Protein AF-A0A1E4FEA7-F1 (afdb_monomer_lite)

Structure (mmCIF, N/CA/C/O backbone):
data_AF-A0A1E4FEA7-F1
#
_entry.id   AF-A0A1E4FEA7-F1
#
loop_
_atom_site.group_PDB
_atom_site.id
_atom_site.type_symbol
_atom_site.label_atom_id
_atom_site.label_alt_id
_atom_site.label_comp_id
_atom_site.label_asym_id
_atom_site.label_entity_id
_atom_site.label_seq_id
_atom_site.pdbx_PDB_ins_code
_atom_site.Cartn_x
_atom_site.Cartn_y
_atom_site.Cartn_z
_atom_site.occupancy
_atom_site.B_iso_or_equiv
_atom_site.auth_seq_id
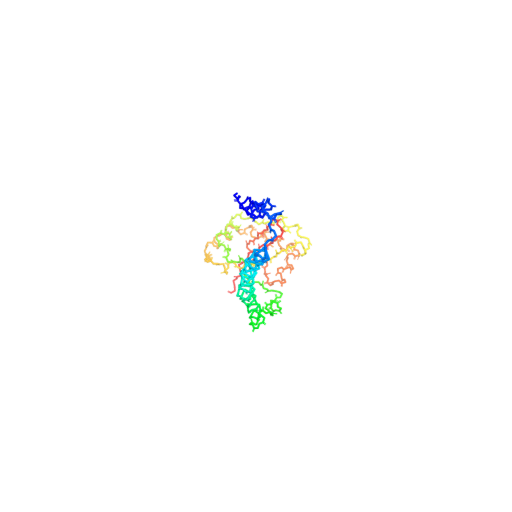_atom_site.auth_comp_id
_atom_site.auth_asym_id
_atom_site.auth_atom_id
_atom_site.pdbx_PDB_model_num
ATOM 1 N N . MET A 1 1 ? 15.840 8.350 -48.608 1.00 40.09 1 MET A N 1
ATOM 2 C CA . MET A 1 1 ? 15.877 7.395 -49.741 1.00 40.09 1 MET A CA 1
ATOM 3 C C . MET A 1 1 ? 14.542 7.536 -50.489 1.00 40.09 1 MET A C 1
ATOM 5 O O . MET A 1 1 ? 13.535 7.089 -49.981 1.00 40.09 1 MET A O 1
ATOM 9 N N . ASN A 1 2 ? 14.369 8.501 -51.400 1.00 48.22 2 ASN A N 1
ATOM 10 C CA . ASN A 1 2 ? 14.618 8.441 -52.855 1.00 48.22 2 ASN A CA 1
ATOM 11 C C . ASN A 1 2 ? 13.859 7.341 -53.646 1.00 48.22 2 ASN A C 1
ATOM 13 O O . ASN A 1 2 ? 14.475 6.613 -54.411 1.00 48.22 2 ASN A O 1
ATOM 17 N N . ILE A 1 3 ? 12.526 7.251 -53.514 1.00 45.66 3 ILE A N 1
ATOM 18 C CA . ILE A 1 3 ? 11.672 6.446 -54.428 1.00 45.66 3 ILE A CA 1
ATOM 19 C C . ILE A 1 3 ? 10.691 7.303 -55.255 1.00 45.66 3 ILE A C 1
ATOM 21 O O . ILE A 1 3 ? 10.374 6.956 -56.387 1.00 45.66 3 ILE A O 1
ATOM 25 N N . GLN A 1 4 ? 10.298 8.492 -54.788 1.00 47.69 4 GLN A N 1
ATOM 26 C CA . GLN A 1 4 ? 9.326 9.335 -55.511 1.00 47.69 4 GLN A CA 1
ATOM 27 C C . GLN A 1 4 ? 9.900 10.098 -56.722 1.00 47.69 4 GLN A C 1
ATOM 29 O O . GLN A 1 4 ? 9.144 10.651 -57.513 1.00 47.69 4 GLN A O 1
ATOM 34 N N . LYS A 1 5 ? 11.228 10.119 -56.909 1.00 45.81 5 LYS A N 1
ATOM 35 C CA . LYS A 1 5 ? 11.879 10.819 -58.035 1.00 45.81 5 LYS A CA 1
ATOM 36 C C . LYS A 1 5 ? 12.128 9.949 -59.274 1.00 45.81 5 LYS A C 1
ATOM 38 O O . LYS A 1 5 ? 12.549 10.492 -60.288 1.00 45.81 5 LYS A O 1
ATOM 43 N N . ILE A 1 6 ? 11.869 8.638 -59.215 1.00 49.25 6 ILE A N 1
ATOM 44 C CA . ILE A 1 6 ? 12.138 7.718 -60.338 1.00 49.25 6 ILE A CA 1
ATOM 45 C C . ILE A 1 6 ? 10.881 7.418 -61.171 1.00 49.25 6 ILE A C 1
ATOM 47 O O . ILE A 1 6 ? 11.009 7.185 -62.365 1.00 49.25 6 ILE A O 1
ATOM 51 N N . LEU A 1 7 ? 9.667 7.505 -60.614 1.00 44.16 7 LEU A N 1
ATOM 52 C CA . LEU A 1 7 ? 8.449 7.166 -61.372 1.00 44.16 7 LEU A CA 1
ATOM 53 C C . LEU A 1 7 ? 7.882 8.301 -62.242 1.00 44.16 7 LEU A C 1
ATOM 55 O O . LEU A 1 7 ? 7.111 8.029 -63.158 1.00 44.16 7 LEU A O 1
ATOM 59 N N . LEU A 1 8 ? 8.250 9.564 -62.000 1.00 44.28 8 LEU A N 1
ATOM 60 C CA . LEU A 1 8 ? 7.653 10.699 -62.720 1.00 44.28 8 LEU A CA 1
ATOM 61 C C . LEU A 1 8 ? 8.416 11.109 -63.995 1.00 44.28 8 LEU A C 1
ATOM 63 O O . LEU A 1 8 ? 7.906 11.903 -64.780 1.00 44.28 8 LEU A O 1
ATOM 67 N N . SER A 1 9 ? 9.617 10.573 -64.236 1.00 43.84 9 SER A N 1
ATOM 68 C CA . SER A 1 9 ? 10.416 10.895 -65.431 1.00 43.84 9 SER A CA 1
ATOM 69 C C . SER A 1 9 ? 10.186 9.944 -66.612 1.00 43.84 9 SER A C 1
ATOM 71 O O . SER A 1 9 ? 10.569 10.273 -67.733 1.00 43.84 9 SER A O 1
ATOM 73 N N . SER A 1 10 ? 9.538 8.794 -66.404 1.00 42.50 10 SER A N 1
ATOM 74 C CA . SER A 1 10 ? 9.396 7.758 -67.442 1.00 42.50 10 SER A CA 1
ATOM 75 C C . SER A 1 10 ? 8.131 7.889 -68.297 1.00 42.50 10 SER A C 1
ATOM 77 O O . SER A 1 10 ? 8.090 7.351 -69.399 1.00 42.50 10 SER A O 1
ATOM 79 N N . VAL A 1 11 ? 7.113 8.628 -67.842 1.00 48.44 11 VAL A N 1
ATOM 80 C CA . VAL A 1 11 ? 5.839 8.784 -68.579 1.00 48.44 11 VAL A CA 1
ATOM 81 C C . VAL A 1 11 ? 5.860 9.983 -69.543 1.00 48.44 11 VAL A C 1
ATOM 83 O O . VAL A 1 11 ? 5.051 10.061 -70.460 1.00 48.44 11 VAL A O 1
ATOM 86 N N . ALA A 1 12 ? 6.832 10.891 -69.424 1.00 45.94 12 ALA A N 1
ATOM 87 C CA . ALA A 1 12 ? 6.921 12.072 -70.288 1.00 45.94 12 ALA A CA 1
ATOM 88 C C . ALA A 1 12 ? 7.666 11.847 -71.625 1.00 45.94 12 ALA A C 1
ATOM 90 O O . ALA A 1 12 ? 7.716 12.760 -72.445 1.00 45.94 12 ALA A O 1
ATOM 91 N N . VAL A 1 13 ? 8.257 10.668 -71.874 1.00 47.81 13 VAL A N 1
ATOM 92 C CA . VAL A 1 13 ? 9.207 10.471 -72.999 1.00 47.81 13 VAL A CA 1
ATOM 93 C C . VAL A 1 13 ? 8.755 9.435 -74.041 1.00 47.81 13 VAL A C 1
ATOM 95 O O . VAL A 1 13 ? 9.434 9.240 -75.042 1.00 47.81 13 VAL A O 1
ATOM 98 N N . LEU A 1 14 ? 7.572 8.829 -73.906 1.00 45.62 14 LEU A N 1
ATOM 99 C CA . LEU A 1 14 ? 7.073 7.850 -74.892 1.00 45.62 14 LEU A CA 1
ATOM 100 C C . LEU A 1 14 ? 6.008 8.388 -75.867 1.00 45.62 14 LEU A C 1
ATOM 102 O O . LEU A 1 14 ? 5.504 7.629 -76.685 1.00 45.62 14 LEU A O 1
ATOM 106 N N . GLY A 1 15 ? 5.706 9.693 -75.843 1.00 49.56 15 GLY A N 1
ATOM 107 C CA . GLY A 1 15 ? 4.657 10.291 -76.687 1.00 49.56 15 GLY A CA 1
ATOM 108 C C . GLY A 1 15 ? 5.051 11.488 -77.560 1.00 49.56 15 GLY A C 1
ATOM 109 O O . GLY A 1 15 ? 4.181 12.025 -78.238 1.00 49.56 15 GLY A O 1
ATOM 110 N N . LEU A 1 16 ? 6.312 11.946 -77.561 1.00 44.53 16 LEU A N 1
ATOM 111 C CA . LEU A 1 16 ? 6.693 13.198 -78.251 1.00 44.53 16 LEU A CA 1
ATOM 112 C C . LEU A 1 16 ? 7.788 13.088 -79.324 1.00 44.53 16 LEU A C 1
ATOM 114 O O . LEU A 1 16 ? 8.194 14.115 -79.861 1.00 44.53 16 LEU A O 1
ATOM 118 N N . SER A 1 17 ? 8.257 11.893 -79.687 1.00 46.28 17 SER A N 1
ATOM 119 C CA . SER A 1 17 ? 9.256 11.741 -80.764 1.00 46.28 17 SER A CA 1
ATOM 120 C C . SER A 1 17 ? 8.680 11.304 -82.116 1.00 46.28 17 SER A C 1
ATOM 122 O O . SER A 1 17 ? 9.383 11.388 -83.118 1.00 46.28 17 SER A O 1
ATOM 124 N N . SER A 1 18 ? 7.403 10.923 -82.195 1.00 47.97 18 SER A N 1
ATOM 125 C CA . SER A 1 18 ? 6.751 10.521 -83.457 1.00 47.97 18 SER A CA 1
ATOM 126 C C . SER A 1 18 ? 5.828 11.592 -84.061 1.00 47.97 18 SER A C 1
ATOM 128 O O . SER A 1 18 ? 5.406 11.457 -85.206 1.00 47.97 18 SER A O 1
ATOM 130 N N . GLY A 1 19 ? 5.564 12.701 -83.360 1.00 43.75 19 GLY A N 1
ATOM 131 C CA . GLY A 1 19 ? 4.688 13.780 -83.846 1.00 43.75 19 GLY A CA 1
ATOM 132 C C . GLY A 1 19 ? 5.240 14.609 -85.017 1.00 43.75 19 GLY A C 1
ATOM 133 O O . GLY A 1 19 ? 4.490 15.357 -85.634 1.00 43.75 19 GLY A O 1
ATOM 134 N N . ALA A 1 20 ? 6.526 14.477 -85.359 1.00 43.28 20 ALA A N 1
ATOM 135 C CA . ALA A 1 20 ? 7.142 15.242 -86.447 1.00 43.28 20 ALA A CA 1
ATOM 136 C C . ALA A 1 20 ? 7.143 14.527 -87.816 1.00 43.28 20 ALA A C 1
ATOM 138 O O . ALA A 1 20 ? 7.613 15.115 -88.786 1.00 43.28 20 ALA A O 1
ATOM 139 N N . ALA A 1 21 ? 6.631 13.292 -87.929 1.00 47.53 21 ALA A N 1
ATOM 140 C CA . ALA A 1 21 ? 6.799 12.488 -89.150 1.00 47.53 21 ALA A CA 1
ATOM 141 C C . ALA A 1 21 ? 5.513 12.095 -89.908 1.00 47.53 21 ALA A C 1
ATOM 143 O O . ALA A 1 21 ? 5.623 11.452 -90.947 1.00 47.53 21 ALA A O 1
ATOM 144 N N . PHE A 1 22 ? 4.304 12.474 -89.469 1.00 49.66 22 PHE A N 1
ATOM 145 C CA . PHE A 1 22 ? 3.062 11.937 -90.072 1.00 49.66 22 PHE A CA 1
ATOM 146 C C . PHE A 1 22 ? 2.101 12.967 -90.666 1.00 49.66 22 PHE A C 1
ATOM 148 O O . PHE A 1 22 ? 0.964 12.640 -90.996 1.00 49.66 22 PHE A O 1
ATOM 155 N N . ALA A 1 23 ? 2.567 14.193 -90.890 1.00 48.03 23 ALA A N 1
ATOM 156 C CA . ALA A 1 23 ? 1.816 15.182 -91.657 1.00 48.03 23 ALA A CA 1
ATOM 157 C C . ALA A 1 23 ? 2.193 15.194 -93.150 1.00 48.03 23 ALA A C 1
ATOM 159 O O . ALA A 1 23 ? 2.062 16.235 -93.780 1.00 48.03 23 ALA A O 1
ATOM 160 N N . GLN A 1 24 ? 2.682 14.096 -93.747 1.00 45.03 24 GLN A N 1
ATOM 161 C CA . GLN A 1 24 ? 2.791 14.040 -95.211 1.00 45.03 24 GLN A CA 1
ATOM 162 C C . GLN A 1 24 ? 2.984 12.630 -95.777 1.00 45.03 24 GLN A C 1
ATOM 164 O O . GLN A 1 24 ? 4.092 12.201 -96.064 1.00 45.03 24 GLN A O 1
ATOM 169 N N . SER A 1 25 ? 1.879 11.921 -95.990 1.00 42.88 25 SER A N 1
ATOM 170 C CA . SER A 1 25 ? 1.730 10.967 -97.095 1.00 42.88 25 SER A CA 1
ATOM 171 C C . SER A 1 25 ? 0.283 10.488 -97.090 1.00 42.88 25 SER A C 1
ATOM 173 O O . SER A 1 25 ? -0.145 9.807 -96.160 1.00 42.88 25 SER A O 1
ATOM 175 N N . GLY A 1 26 ? -0.496 10.907 -98.089 1.00 52.00 26 GLY A N 1
ATOM 176 C CA . GLY A 1 26 ? -1.883 10.493 -98.297 1.00 52.00 26 GLY A CA 1
ATOM 177 C C . GLY A 1 26 ? -1.988 9.049 -98.783 1.00 52.00 26 GLY A C 1
ATOM 178 O O . GLY A 1 26 ? -2.479 8.808 -99.880 1.00 52.00 26 GLY A O 1
ATOM 179 N N . ASP A 1 27 ? -1.517 8.107 -97.971 1.00 50.69 27 ASP A N 1
ATOM 180 C CA . ASP A 1 27 ? -1.662 6.676 -98.198 1.00 50.69 27 ASP A CA 1
ATOM 181 C C . ASP A 1 27 ? -2.724 6.112 -97.244 1.00 50.69 27 ASP A C 1
ATOM 183 O O . ASP A 1 27 ? -2.731 6.391 -96.043 1.00 50.69 27 ASP A O 1
ATOM 187 N N . SER A 1 28 ? -3.640 5.307 -97.779 1.00 53.00 28 SER A N 1
ATOM 188 C CA . SER A 1 28 ? -4.752 4.683 -97.039 1.00 53.00 28 SER A CA 1
ATOM 189 C C . SER A 1 28 ? -4.284 3.623 -96.024 1.00 53.00 28 SER A C 1
ATOM 191 O O . SER A 1 28 ? -5.097 2.965 -95.380 1.00 53.00 28 SER A O 1
ATOM 193 N N . THR A 1 29 ? -2.970 3.477 -95.853 1.00 53.97 29 THR A N 1
ATOM 194 C CA . THR A 1 29 ? -2.292 2.702 -94.807 1.00 53.97 29 THR A CA 1
ATOM 195 C C . THR A 1 29 ? -2.150 3.474 -93.486 1.00 53.97 29 THR A C 1
ATOM 197 O O . THR A 1 29 ? -1.919 2.867 -92.442 1.00 53.97 29 THR A O 1
ATOM 200 N N . ASN A 1 30 ? -2.347 4.800 -93.479 1.00 51.50 30 ASN A N 1
ATOM 201 C CA . ASN A 1 30 ? -2.131 5.652 -92.299 1.00 51.50 30 ASN A CA 1
ATOM 202 C C . ASN A 1 30 ? -3.247 5.533 -91.234 1.00 51.50 30 ASN A C 1
ATOM 204 O O . ASN A 1 30 ? -3.023 5.762 -90.047 1.00 51.50 30 ASN A O 1
ATOM 208 N N . THR A 1 31 ? -4.445 5.090 -91.630 1.00 53.03 31 THR A N 1
ATOM 209 C CA . THR A 1 31 ? -5.510 4.663 -90.701 1.00 53.03 31 THR A CA 1
ATOM 210 C C . THR A 1 31 ? -5.133 3.410 -89.913 1.00 53.03 31 THR A C 1
ATOM 212 O O . THR A 1 31 ? -5.655 3.210 -88.820 1.00 53.03 31 THR A O 1
ATOM 215 N N . ASN A 1 32 ? -4.203 2.598 -90.429 1.00 59.34 32 ASN A N 1
ATOM 216 C CA . ASN A 1 32 ? -3.733 1.402 -89.742 1.00 59.34 32 ASN A CA 1
ATOM 217 C C . ASN A 1 32 ? -2.745 1.751 -88.626 1.00 59.34 32 ASN A C 1
ATOM 219 O O . ASN A 1 32 ? -2.840 1.192 -87.552 1.00 59.34 32 ASN A O 1
ATOM 223 N N . VAL A 1 33 ? -1.867 2.743 -88.810 1.00 63.81 33 VAL A N 1
ATOM 224 C CA . VAL A 1 33 ? -0.861 3.102 -87.791 1.00 63.81 33 VAL A CA 1
ATOM 225 C C . VAL A 1 33 ? -1.494 3.739 -86.553 1.00 63.81 33 VAL A C 1
ATOM 227 O O . VAL A 1 33 ? -1.126 3.398 -85.429 1.00 63.81 33 VAL A O 1
ATOM 230 N N . LEU A 1 34 ? -2.463 4.646 -86.732 1.00 70.38 34 LEU A N 1
ATOM 231 C CA . LEU A 1 34 ? -3.216 5.198 -85.600 1.00 70.38 34 LEU A CA 1
ATOM 232 C C . LEU A 1 34 ? -4.091 4.124 -84.944 1.00 70.38 34 LEU A C 1
ATOM 234 O O . LEU A 1 34 ? -4.190 4.113 -83.721 1.00 70.38 34 LEU A O 1
ATOM 238 N N . GLY A 1 35 ? -4.679 3.216 -85.732 1.00 73.44 35 GLY A N 1
ATOM 239 C CA . GLY A 1 35 ? -5.425 2.063 -85.224 1.00 73.44 35 GLY A CA 1
ATOM 240 C C . GLY A 1 35 ? -4.549 1.113 -84.406 1.00 73.44 35 GLY A C 1
ATOM 241 O O . GLY A 1 35 ? -4.919 0.759 -83.294 1.00 73.44 35 GLY A O 1
ATOM 242 N N . ASP A 1 36 ? -3.359 0.785 -84.901 1.00 73.75 36 ASP A N 1
ATOM 243 C CA . ASP A 1 36 ? -2.372 -0.085 -84.258 1.00 73.75 36 ASP A CA 1
ATOM 244 C C . ASP A 1 36 ? -1.809 0.561 -82.987 1.00 73.75 36 ASP A C 1
ATOM 246 O O . ASP A 1 36 ? -1.687 -0.091 -81.950 1.00 73.75 36 ASP A O 1
ATOM 250 N N . THR A 1 37 ? -1.522 1.867 -83.034 1.00 75.75 37 THR A N 1
ATOM 251 C CA . THR A 1 37 ? -1.076 2.636 -81.862 1.00 75.75 37 THR A CA 1
ATOM 252 C C . THR A 1 37 ? -2.177 2.695 -80.809 1.00 75.75 37 THR A C 1
ATOM 254 O O . THR A 1 37 ? -1.915 2.436 -79.637 1.00 75.75 37 THR A O 1
ATOM 257 N N . LEU A 1 38 ? -3.415 2.992 -81.215 1.00 78.12 38 LEU A N 1
ATOM 258 C CA . LEU A 1 38 ? -4.562 3.017 -80.314 1.00 78.12 38 LEU A CA 1
ATOM 259 C C . LEU A 1 38 ? -4.807 1.632 -79.710 1.00 78.12 38 LEU A C 1
ATOM 261 O O . LEU A 1 38 ? -4.978 1.535 -78.506 1.00 78.12 38 LEU A O 1
ATOM 265 N N . ASN A 1 39 ? -4.737 0.565 -80.506 1.00 77.25 39 ASN A N 1
ATOM 266 C CA . ASN A 1 39 ? -4.896 -0.810 -80.038 1.00 77.25 39 ASN A CA 1
ATOM 267 C C . ASN A 1 39 ? -3.792 -1.212 -79.045 1.00 77.25 39 ASN A C 1
ATOM 269 O O . ASN A 1 39 ? -4.071 -1.823 -78.017 1.00 77.25 39 ASN A O 1
ATOM 273 N N . SER A 1 40 ? -2.543 -0.811 -79.301 1.00 80.50 40 SER A N 1
ATOM 274 C CA . SER A 1 40 ? -1.424 -1.046 -78.382 1.00 80.50 40 SER A CA 1
ATOM 275 C C . SER A 1 40 ? -1.584 -0.282 -77.065 1.00 80.50 40 SER A C 1
ATOM 277 O O . SER A 1 40 ? -1.280 -0.822 -75.999 1.00 80.50 40 SER A O 1
ATOM 279 N N . VAL A 1 41 ? -2.042 0.972 -77.124 1.00 81.44 41 VAL A N 1
ATOM 280 C CA . VAL A 1 41 ? -2.324 1.780 -75.929 1.00 81.44 41 VAL A CA 1
ATOM 281 C C . VAL A 1 41 ? -3.478 1.164 -75.147 1.00 81.44 41 VAL A C 1
ATOM 283 O O . VAL A 1 41 ? -3.333 0.957 -73.945 1.00 81.44 41 VAL A O 1
ATOM 286 N N . THR A 1 42 ? -4.573 0.802 -75.818 1.00 81.12 42 THR A N 1
ATOM 287 C CA . THR A 1 42 ? -5.731 0.138 -75.209 1.00 81.12 42 THR A CA 1
ATOM 288 C C . THR A 1 42 ? -5.314 -1.145 -74.500 1.00 81.12 42 THR A C 1
ATOM 290 O O . THR A 1 42 ? -5.569 -1.263 -73.309 1.00 81.12 42 THR A O 1
ATOM 293 N N . GLY A 1 43 ? -4.564 -2.037 -75.155 1.00 83.62 43 GLY A N 1
ATOM 294 C CA . GLY A 1 43 ? -4.110 -3.282 -74.526 1.00 83.62 43 GLY A CA 1
ATOM 295 C C . GLY A 1 43 ? -3.175 -3.066 -73.327 1.00 83.62 43 GLY A C 1
ATOM 296 O O . GLY A 1 43 ? -3.236 -3.801 -72.343 1.00 83.62 43 GLY A O 1
ATOM 297 N N . THR A 1 44 ? -2.335 -2.026 -73.359 1.00 86.06 44 THR A N 1
ATOM 298 C CA . THR A 1 44 ? -1.466 -1.677 -72.218 1.00 86.06 44 THR A CA 1
ATOM 299 C C . THR A 1 44 ? -2.280 -1.137 -71.042 1.00 86.06 44 THR A C 1
ATOM 301 O O . THR A 1 44 ? -2.012 -1.481 -69.888 1.00 86.06 44 THR A O 1
ATOM 304 N N . VAL A 1 45 ? -3.278 -0.294 -71.322 1.00 86.69 45 VAL A N 1
ATOM 305 C CA . VAL A 1 45 ? -4.182 0.258 -70.307 1.00 86.69 45 VAL A CA 1
ATOM 306 C C . VAL A 1 45 ? -5.038 -0.849 -69.701 1.00 86.69 45 VAL A C 1
ATOM 308 O O . VAL A 1 45 ? -5.082 -0.940 -68.481 1.00 86.69 45 VAL A O 1
ATOM 311 N N . GLU A 1 46 ? -5.637 -1.718 -70.517 1.00 86.44 46 GLU A N 1
ATOM 312 C CA . GLU A 1 46 ? -6.407 -2.883 -70.061 1.00 86.44 46 GLU A CA 1
ATOM 313 C C . GLU A 1 46 ? -5.563 -3.768 -69.143 1.00 86.44 46 GLU A C 1
ATOM 315 O O . GLU A 1 46 ? -5.936 -3.988 -67.996 1.00 86.44 46 GLU A O 1
ATOM 320 N N . SER A 1 47 ? -4.355 -4.153 -69.569 1.00 85.19 47 SER A N 1
ATOM 321 C CA . SER A 1 47 ? -3.462 -4.968 -68.737 1.00 85.19 47 SER A CA 1
ATOM 322 C C . SER A 1 47 ? -3.065 -4.281 -67.425 1.00 85.19 47 SER A C 1
ATOM 324 O O . SER A 1 47 ? -2.884 -4.955 -66.410 1.00 85.19 47 SER A O 1
ATOM 326 N N . THR A 1 48 ? -2.908 -2.954 -67.428 1.00 87.75 48 THR A N 1
ATOM 327 C CA . THR A 1 48 ? -2.588 -2.191 -66.213 1.00 87.75 48 THR A CA 1
ATOM 328 C C . THR A 1 48 ? -3.787 -2.143 -65.268 1.00 87.75 48 THR A C 1
ATOM 330 O O . THR A 1 48 ? -3.630 -2.353 -64.067 1.00 87.75 48 THR A O 1
ATOM 333 N N . VAL A 1 49 ? -4.981 -1.880 -65.802 1.00 89.19 49 VAL A N 1
ATOM 334 C CA . VAL A 1 49 ? -6.231 -1.826 -65.035 1.00 89.19 49 VAL A CA 1
ATOM 335 C C . VAL A 1 49 ? -6.561 -3.194 -64.446 1.00 89.19 49 VAL A C 1
ATOM 337 O O . VAL A 1 49 ? -6.896 -3.263 -63.266 1.00 89.19 49 VAL A O 1
ATOM 340 N N . ASP A 1 50 ? -6.382 -4.274 -65.203 1.00 86.38 50 ASP A N 1
ATOM 341 C CA . ASP A 1 50 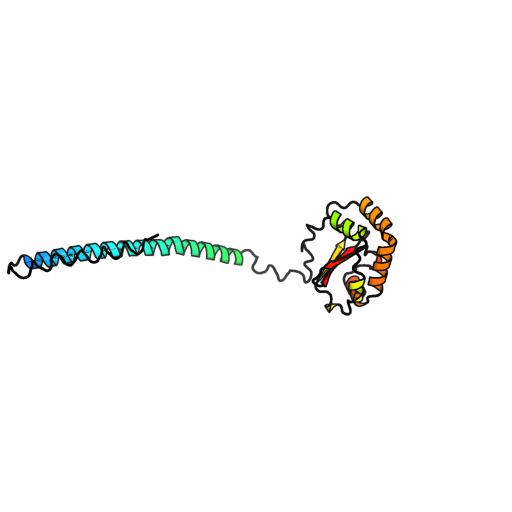? -6.572 -5.644 -64.719 1.00 86.38 50 ASP A CA 1
ATOM 342 C C . ASP A 1 50 ? -5.604 -5.975 -63.575 1.00 86.38 50 ASP A C 1
ATOM 344 O O . ASP A 1 50 ? -6.014 -6.508 -62.544 1.00 86.38 50 ASP A O 1
ATOM 348 N N . GLY A 1 51 ? -4.326 -5.596 -63.702 1.00 87.25 51 GLY A N 1
ATOM 349 C CA . GLY A 1 51 ? -3.329 -5.796 -62.645 1.00 87.25 51 GLY A CA 1
ATOM 350 C C . GLY A 1 51 ? -3.636 -5.012 -61.362 1.00 87.25 51 GLY A C 1
ATOM 351 O O . GLY A 1 51 ? -3.490 -5.540 -60.255 1.00 87.25 51 GLY A O 1
ATOM 352 N N . VAL A 1 52 ? -4.098 -3.764 -61.496 1.00 88.88 52 VAL A N 1
ATOM 353 C CA . VAL A 1 52 ? -4.548 -2.950 -60.355 1.00 88.88 52 VAL A CA 1
ATOM 354 C C . VAL A 1 52 ? -5.787 -3.565 -59.714 1.00 88.88 52 VAL A C 1
ATOM 356 O O . VAL A 1 52 ? -5.824 -3.699 -58.493 1.00 88.88 52 VAL A O 1
ATOM 359 N N . THR A 1 53 ? -6.763 -3.983 -60.521 1.00 86.25 53 THR A N 1
ATOM 360 C CA . THR A 1 53 ? -8.013 -4.590 -60.045 1.00 86.25 53 THR A CA 1
ATOM 361 C C . THR A 1 53 ? -7.716 -5.871 -59.272 1.00 86.25 53 THR A C 1
ATOM 363 O O . THR A 1 53 ? -8.141 -5.990 -58.131 1.00 86.25 53 THR A O 1
ATOM 366 N N . GLY A 1 54 ? -6.862 -6.754 -59.800 1.00 86.12 54 GLY A N 1
ATOM 367 C CA . GLY A 1 54 ? -6.436 -7.961 -59.087 1.00 86.12 54 GLY A CA 1
ATOM 368 C C . GLY A 1 54 ? -5.694 -7.676 -57.775 1.00 86.12 54 GLY A C 1
ATOM 369 O O . GLY A 1 54 ? -5.894 -8.379 -56.790 1.00 86.12 54 GLY A O 1
ATOM 370 N N . THR A 1 55 ? -4.868 -6.624 -57.718 1.00 88.88 55 THR A N 1
ATOM 371 C CA . THR A 1 55 ? -4.169 -6.231 -56.477 1.00 88.88 55 THR A CA 1
ATOM 372 C C . THR A 1 55 ? -5.146 -5.714 -55.419 1.00 88.88 55 THR A C 1
ATOM 374 O O . THR A 1 55 ? -5.030 -6.051 -54.239 1.00 88.88 55 THR A O 1
ATOM 377 N N . VAL A 1 56 ? -6.112 -4.896 -55.842 1.00 86.12 56 VAL A N 1
ATOM 378 C CA . VAL A 1 56 ? -7.166 -4.342 -54.987 1.00 86.12 56 VAL A CA 1
ATOM 379 C C . VAL A 1 56 ? -8.077 -5.460 -54.479 1.00 86.12 56 VAL A C 1
ATOM 381 O O . VAL A 1 56 ? -8.293 -5.541 -53.272 1.00 86.12 56 VAL A O 1
ATOM 384 N N . ASP A 1 57 ? -8.520 -6.359 -55.360 1.00 83.75 57 ASP A N 1
ATOM 385 C CA . ASP A 1 57 ? -9.347 -7.519 -55.013 1.00 83.75 57 ASP A CA 1
ATOM 386 C C . ASP A 1 57 ? -8.638 -8.437 -54.016 1.00 83.75 57 ASP A C 1
ATOM 388 O O . ASP A 1 57 ? -9.247 -8.860 -53.037 1.00 83.75 57 ASP A O 1
ATOM 392 N N . ASN A 1 58 ? -7.342 -8.699 -54.207 1.00 84.44 58 ASN A N 1
ATOM 393 C CA . ASN A 1 58 ? -6.576 -9.512 -53.267 1.00 84.44 58 ASN A CA 1
ATOM 394 C C . ASN A 1 58 ? -6.439 -8.809 -51.905 1.00 84.44 58 ASN A C 1
ATOM 396 O O . ASN A 1 58 ? -6.717 -9.403 -50.872 1.00 84.44 58 ASN A O 1
ATOM 400 N N . THR A 1 59 ? -6.110 -7.514 -51.887 1.00 83.75 59 THR A N 1
ATOM 401 C CA . THR A 1 59 ? -5.959 -6.752 -50.631 1.00 83.75 59 THR A CA 1
ATOM 402 C C . THR A 1 59 ? -7.274 -6.669 -49.845 1.00 83.75 59 THR A C 1
ATOM 404 O O . THR A 1 59 ? -7.287 -6.838 -48.628 1.00 83.75 59 THR A O 1
ATOM 407 N N . LEU A 1 60 ? -8.394 -6.393 -50.521 1.00 81.31 60 LEU A N 1
ATOM 408 C CA . LEU A 1 60 ? -9.709 -6.281 -49.882 1.00 81.31 60 LEU A CA 1
ATOM 409 C C . LEU A 1 60 ? -10.287 -7.647 -49.506 1.00 81.31 60 LEU A C 1
ATOM 411 O O . LEU A 1 60 ? -10.897 -7.772 -48.447 1.00 81.31 60 LEU A O 1
ATOM 415 N N . GLY A 1 61 ? -10.111 -8.646 -50.371 1.00 76.69 61 GLY A N 1
ATOM 416 C CA . GLY A 1 61 ? -10.685 -9.976 -50.217 1.00 76.69 61 GLY A CA 1
ATOM 417 C C . GLY A 1 61 ? -9.961 -10.832 -49.185 1.00 76.69 61 GLY A C 1
ATOM 418 O O . GLY A 1 61 ? -10.629 -11.426 -48.344 1.00 76.69 61 GLY A O 1
ATOM 419 N N . THR A 1 62 ? -8.626 -10.884 -49.228 1.00 76.31 62 THR A N 1
ATOM 420 C CA . THR A 1 62 ? -7.835 -11.716 -48.308 1.00 76.31 62 THR A CA 1
ATOM 421 C C . THR A 1 62 ? -7.345 -10.899 -47.128 1.00 76.31 62 THR A C 1
ATOM 423 O O . THR A 1 62 ? -7.742 -11.152 -46.003 1.00 76.31 62 THR A O 1
ATOM 426 N N . ASP A 1 63 ? -6.555 -9.852 -47.348 1.00 75.44 63 ASP A N 1
ATOM 427 C CA . ASP A 1 63 ? -5.798 -9.261 -46.237 1.00 75.44 63 ASP A CA 1
ATOM 428 C C . ASP A 1 63 ? -6.703 -8.484 -45.272 1.00 75.44 63 ASP A C 1
ATOM 430 O O . ASP A 1 63 ? -6.665 -8.688 -44.055 1.00 75.44 63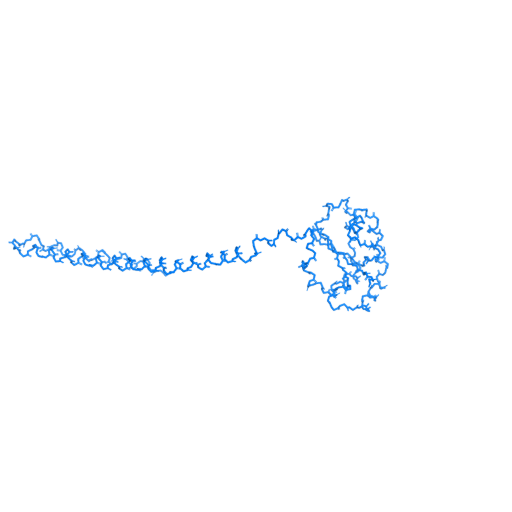 ASP A O 1
ATOM 434 N N . VAL A 1 64 ? -7.552 -7.603 -45.808 1.00 79.31 64 VAL A N 1
ATOM 435 C CA . VAL A 1 64 ? -8.513 -6.834 -45.004 1.00 79.31 64 VAL A CA 1
ATOM 436 C C . VAL A 1 64 ? -9.678 -7.714 -44.560 1.00 79.31 64 VAL A C 1
ATOM 438 O O . VAL A 1 64 ? -10.086 -7.619 -43.402 1.00 79.31 64 VAL A O 1
ATOM 441 N N . GLY A 1 65 ? -10.188 -8.575 -45.446 1.00 77.19 65 GLY A N 1
ATOM 442 C CA . GLY A 1 65 ? -11.256 -9.529 -45.144 1.00 77.19 65 GLY A CA 1
ATOM 443 C C . GLY A 1 65 ? -10.899 -10.454 -43.981 1.00 77.19 65 GLY A C 1
ATOM 444 O O . GLY A 1 65 ? -11.638 -10.504 -43.000 1.00 77.19 65 GLY A O 1
ATOM 445 N N . ASP A 1 66 ? -9.731 -11.095 -44.033 1.00 76.88 66 ASP A N 1
ATOM 446 C CA . ASP A 1 66 ? -9.249 -12.004 -42.990 1.00 76.88 66 ASP A CA 1
ATOM 447 C C . ASP A 1 66 ? -8.911 -11.248 -41.700 1.00 76.88 66 ASP A C 1
ATOM 449 O O . ASP A 1 66 ? -9.238 -11.709 -40.607 1.00 76.88 66 ASP A O 1
ATOM 453 N N . THR A 1 67 ? -8.307 -10.056 -41.793 1.00 77.06 67 THR A N 1
ATOM 454 C CA . THR A 1 67 ? -8.022 -9.227 -40.607 1.00 77.06 67 THR A CA 1
ATOM 455 C C . THR A 1 67 ? -9.309 -8.813 -39.894 1.00 77.06 67 THR A C 1
ATOM 457 O O . THR A 1 67 ? -9.392 -8.891 -38.665 1.00 77.06 67 THR A O 1
ATOM 460 N N . LEU A 1 68 ? -10.327 -8.387 -40.647 1.00 75.81 68 LEU A N 1
ATOM 461 C CA . LEU A 1 68 ? -11.622 -8.010 -40.091 1.00 75.81 68 LEU A CA 1
ATOM 462 C C . LEU A 1 68 ? -12.359 -9.232 -39.543 1.00 75.81 68 LEU A C 1
ATOM 464 O O . LEU A 1 68 ? -12.898 -9.143 -38.444 1.00 75.81 68 LEU A O 1
ATOM 468 N N . ASN A 1 69 ? -12.335 -10.368 -40.247 1.00 73.62 69 ASN A N 1
ATOM 469 C CA . ASN A 1 69 ? -12.931 -11.612 -39.766 1.00 73.62 69 ASN A CA 1
ATOM 470 C C . ASN A 1 69 ? -12.295 -12.051 -38.441 1.00 73.62 69 ASN A C 1
ATOM 472 O O . ASN A 1 69 ? -13.011 -12.263 -37.472 1.00 73.62 69 ASN A O 1
ATOM 476 N N . ASN A 1 70 ? -10.963 -12.064 -38.346 1.00 70.19 70 ASN A N 1
ATOM 477 C CA . ASN A 1 70 ? -10.247 -12.408 -37.113 1.00 70.19 70 ASN A CA 1
ATOM 478 C C . ASN A 1 70 ? -10.524 -11.419 -35.970 1.00 70.19 70 ASN A C 1
ATOM 480 O O . ASN A 1 70 ? -10.685 -11.821 -34.819 1.00 70.19 70 ASN A O 1
ATOM 484 N N . THR A 1 71 ? -10.605 -10.119 -36.271 1.00 71.44 71 THR A N 1
ATOM 485 C CA . THR A 1 71 ? -10.928 -9.095 -35.265 1.00 71.44 71 THR A CA 1
ATOM 486 C C . THR A 1 71 ? -12.360 -9.265 -34.758 1.00 71.44 71 THR A C 1
ATOM 488 O O . THR A 1 71 ? -12.601 -9.231 -33.555 1.00 71.44 71 THR A O 1
ATOM 491 N N . VAL A 1 72 ? -13.320 -9.476 -35.660 1.00 68.88 72 VAL A N 1
ATOM 492 C CA . VAL A 1 72 ? -14.733 -9.649 -35.312 1.00 68.88 72 VAL A CA 1
ATOM 493 C C . VAL A 1 72 ? -14.974 -10.987 -34.621 1.00 68.88 72 VAL A C 1
ATOM 495 O O . VAL A 1 72 ? -15.730 -11.014 -33.661 1.00 68.88 72 VAL A O 1
ATOM 498 N N . GLU A 1 73 ? -14.329 -12.082 -35.019 1.00 64.25 73 GLU A N 1
ATOM 499 C CA . GLU A 1 73 ? -14.390 -13.363 -34.299 1.00 64.25 73 GLU A CA 1
ATOM 500 C C . GLU A 1 73 ? -13.761 -13.259 -32.905 1.00 64.25 73 GLU A C 1
ATOM 502 O O . GLU A 1 73 ? -14.326 -13.773 -31.943 1.00 64.25 73 GLU A O 1
ATOM 507 N N . GLY A 1 74 ? -12.659 -12.518 -32.754 1.00 58.31 74 GLY A N 1
ATOM 508 C CA . GLY A 1 74 ? -12.085 -12.211 -31.442 1.00 58.31 74 GLY A CA 1
ATOM 509 C C . GLY A 1 74 ? -13.038 -11.403 -30.552 1.00 58.31 74 GLY A C 1
ATOM 510 O O . GLY A 1 74 ? -13.219 -11.725 -29.381 1.00 58.31 74 GLY A O 1
ATOM 511 N N . VAL A 1 75 ? -13.709 -10.392 -31.110 1.00 60.06 75 VAL A N 1
ATOM 512 C CA . VAL A 1 75 ? -14.669 -9.544 -30.379 1.00 60.06 75 VAL A CA 1
ATOM 513 C C . VAL A 1 75 ? -15.983 -10.278 -30.090 1.00 60.06 75 VAL A C 1
ATOM 515 O O . VAL A 1 75 ? -16.512 -10.197 -28.986 1.00 60.06 75 VAL A O 1
ATOM 518 N N . THR A 1 76 ? -16.521 -11.029 -31.048 1.00 57.75 76 THR A N 1
ATOM 519 C CA . THR A 1 76 ? -17.765 -11.795 -30.866 1.00 57.75 76 THR A CA 1
ATOM 520 C C . THR A 1 76 ? -17.546 -13.012 -29.966 1.00 57.75 76 THR A C 1
ATOM 522 O O . THR A 1 76 ? -18.406 -13.321 -29.142 1.00 57.75 76 THR A O 1
ATOM 525 N N . GLY A 1 77 ? -16.366 -13.635 -30.032 1.00 52.31 77 GLY A N 1
ATOM 526 C CA . GLY A 1 77 ? -15.897 -14.639 -29.080 1.00 52.31 77 GLY A CA 1
ATOM 527 C C . GLY A 1 77 ? -15.758 -14.082 -27.663 1.00 52.31 77 GLY A C 1
ATOM 528 O O . GLY A 1 77 ? -16.216 -14.726 -26.721 1.00 52.31 77 GLY A O 1
ATOM 529 N N . ALA A 1 78 ? -15.250 -12.854 -27.511 1.00 52.84 78 ALA A N 1
ATOM 530 C CA . ALA A 1 78 ? -15.251 -12.147 -26.228 1.00 52.84 78 ALA A CA 1
ATOM 531 C C . ALA A 1 78 ? -16.679 -11.871 -25.717 1.00 52.84 78 ALA A C 1
ATOM 533 O O . ALA A 1 78 ? -16.944 -12.017 -24.528 1.00 52.84 78 ALA A O 1
ATOM 534 N N . THR A 1 79 ? -17.641 -11.573 -26.601 1.00 52.59 79 THR A N 1
ATOM 535 C CA . THR A 1 79 ? -19.046 -11.354 -26.194 1.00 52.59 79 THR A CA 1
ATOM 536 C C . THR A 1 79 ? -19.843 -12.620 -25.883 1.00 52.59 79 THR A C 1
ATOM 538 O O . THR A 1 79 ? -20.846 -12.536 -25.178 1.00 52.59 79 THR A O 1
ATOM 541 N N . ASN A 1 80 ? -19.416 -13.790 -26.373 1.00 54.03 80 ASN A N 1
ATOM 542 C CA . ASN A 1 80 ? -20.149 -15.050 -26.204 1.00 54.03 80 ASN A CA 1
ATOM 543 C C . ASN A 1 80 ? -19.463 -16.047 -25.252 1.00 54.03 80 ASN A C 1
ATOM 545 O O . ASN A 1 80 ? -20.030 -17.095 -24.947 1.00 54.03 80 ASN A O 1
ATOM 549 N N . SER A 1 81 ? -18.274 -15.713 -24.746 1.00 50.66 81 SER A N 1
ATOM 550 C CA . SER A 1 81 ? -17.612 -16.402 -23.638 1.00 50.66 81 SER A CA 1
ATOM 551 C C . SER A 1 81 ? -17.693 -15.554 -22.373 1.00 50.66 81 SER A C 1
ATOM 553 O O . SER A 1 81 ? -16.672 -15.095 -21.891 1.00 50.66 81 SER A O 1
ATOM 555 N N . GLY A 1 82 ? -18.902 -15.330 -21.848 1.00 50.62 82 GLY A N 1
ATOM 556 C CA . GLY A 1 82 ? -19.143 -14.988 -20.434 1.00 50.62 82 GLY A CA 1
ATOM 557 C C . GLY A 1 82 ? -18.489 -13.732 -19.839 1.00 50.62 82 GLY A C 1
ATOM 558 O O . GLY A 1 82 ? -18.777 -13.432 -18.688 1.00 50.62 82 GLY A O 1
ATOM 559 N N . ASP A 1 83 ? -17.681 -12.983 -20.585 1.00 55.88 83 ASP A N 1
ATOM 560 C CA . ASP A 1 83 ? -16.778 -11.964 -20.037 1.00 55.88 83 ASP A CA 1
ATOM 561 C C . ASP A 1 83 ? -17.111 -10.553 -20.540 1.00 55.88 83 ASP A C 1
ATOM 563 O O . ASP A 1 83 ? -16.275 -9.665 -20.653 1.00 55.88 83 ASP A O 1
ATOM 567 N N . VAL A 1 84 ? -18.394 -10.334 -20.841 1.00 56.16 84 VAL A N 1
ATOM 568 C CA . VAL A 1 84 ? -18.993 -8.988 -20.966 1.00 56.16 84 VAL A CA 1
ATOM 569 C C . VAL A 1 84 ? -19.932 -8.719 -19.781 1.00 56.16 84 VAL A C 1
ATOM 571 O O . VAL A 1 84 ? -20.823 -7.878 -19.828 1.00 56.16 84 VAL A O 1
ATOM 574 N N . GLY A 1 85 ? -19.727 -9.458 -18.690 1.00 52.91 85 GLY A N 1
ATOM 575 C CA . GLY A 1 85 ? -20.466 -9.346 -17.432 1.00 52.91 85 GLY A CA 1
ATOM 576 C C . GLY A 1 85 ? -19.595 -9.612 -16.205 1.00 52.91 85 GLY A C 1
ATOM 577 O O . GLY A 1 85 ? -20.120 -10.016 -15.174 1.00 52.91 85 GLY A O 1
ATOM 578 N N . GLY A 1 86 ? -18.282 -9.417 -16.330 1.00 48.16 86 GLY A N 1
ATOM 579 C CA . GLY A 1 86 ? -17.287 -9.784 -15.326 1.00 48.16 86 GLY A CA 1
ATOM 580 C C . GLY A 1 86 ? -16.770 -8.646 -14.449 1.00 48.16 86 GLY A C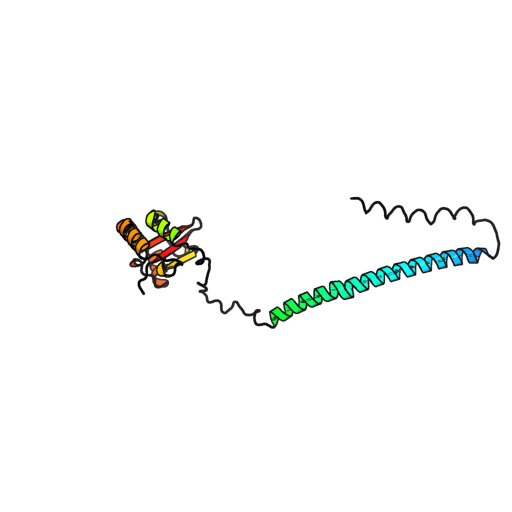 1
ATOM 581 O O . GLY A 1 86 ? -15.715 -8.817 -13.867 1.00 48.16 86 GLY A O 1
ATOM 582 N N . ASP A 1 87 ? -17.461 -7.506 -14.336 1.00 51.59 87 ASP A N 1
ATOM 583 C CA . ASP A 1 87 ? -17.265 -6.618 -13.176 1.00 51.59 87 ASP A CA 1
ATOM 584 C C . ASP A 1 87 ? -18.541 -5.841 -12.818 1.00 51.59 87 ASP A C 1
ATOM 586 O O . ASP A 1 87 ? -18.638 -4.618 -12.850 1.00 51.59 87 ASP A O 1
ATOM 590 N N . ALA A 1 88 ? -19.600 -6.600 -12.551 1.00 49.66 88 ALA A N 1
ATOM 591 C CA . ALA A 1 88 ? -20.704 -6.148 -11.702 1.00 49.66 88 ALA A CA 1
ATOM 592 C C . ALA A 1 88 ? -20.989 -7.182 -10.595 1.00 49.66 88 ALA A C 1
ATOM 594 O O . ALA A 1 88 ? -22.089 -7.258 -10.048 1.00 49.66 88 ALA A O 1
ATOM 595 N N . SER A 1 89 ? -19.981 -8.008 -10.307 1.00 44.66 89 SER A N 1
ATOM 596 C CA . SER A 1 89 ? -19.887 -8.884 -9.141 1.00 44.66 89 SER A CA 1
ATOM 597 C C . SER A 1 89 ? -18.527 -8.769 -8.451 1.00 44.66 89 SER A C 1
ATOM 599 O O . SER A 1 89 ? -18.293 -9.504 -7.492 1.00 44.66 89 SER A O 1
ATOM 601 N N . GLY A 1 90 ? -17.652 -7.856 -8.901 1.00 42.34 90 GLY A N 1
ATOM 602 C CA . GLY A 1 90 ? -16.652 -7.276 -8.028 1.00 42.34 90 GLY A CA 1
ATOM 603 C C . GLY A 1 90 ? -17.415 -6.662 -6.871 1.00 42.34 90 GLY A C 1
ATOM 604 O O . GLY A 1 90 ? -18.197 -5.721 -7.022 1.00 42.34 90 GLY A O 1
ATOM 605 N N . SER A 1 91 ? -17.294 -7.317 -5.726 1.00 42.75 91 SER A N 1
ATOM 606 C CA . SER A 1 91 ? -17.681 -6.762 -4.449 1.00 42.75 91 SER A CA 1
ATOM 607 C C . SER A 1 91 ? -17.244 -5.298 -4.396 1.00 42.75 91 SER A C 1
ATOM 609 O O . SER A 1 91 ? -16.201 -4.923 -4.933 1.00 42.75 91 SER A O 1
ATOM 611 N N . VAL A 1 92 ? -17.989 -4.480 -3.667 1.00 51.78 92 VAL A N 1
ATOM 612 C CA . VAL A 1 92 ? -17.467 -3.238 -3.086 1.00 51.78 92 VAL A CA 1
ATOM 613 C C . VAL A 1 92 ? -16.403 -3.623 -2.030 1.00 51.78 92 VAL A C 1
ATOM 615 O O . VAL A 1 92 ? -16.564 -3.368 -0.846 1.00 51.78 92 VAL A O 1
ATOM 618 N N . GLY A 1 93 ? -15.370 -4.366 -2.436 1.00 41.22 93 GLY A N 1
ATOM 619 C CA . GLY A 1 93 ? -14.518 -5.164 -1.560 1.00 41.22 93 GLY A CA 1
ATOM 620 C C . GLY A 1 93 ? -13.737 -6.254 -2.293 1.00 41.22 93 GLY A C 1
ATOM 621 O O . GLY A 1 93 ? -13.628 -7.362 -1.768 1.00 41.22 93 GLY A O 1
ATOM 622 N N . ASP A 1 94 ? -13.216 -5.977 -3.494 1.00 42.53 94 ASP A N 1
ATOM 623 C CA . ASP A 1 94 ? -12.029 -6.703 -3.950 1.00 42.53 94 ASP A CA 1
ATOM 624 C C . ASP A 1 94 ? -10.825 -6.185 -3.151 1.00 42.53 94 ASP A C 1
ATOM 626 O O . ASP A 1 94 ? -10.121 -5.259 -3.537 1.00 42.53 94 ASP A O 1
ATOM 630 N N . VAL A 1 95 ? -10.655 -6.778 -1.969 1.00 52.75 95 VAL A N 1
ATOM 631 C CA . VAL A 1 95 ? -9.415 -6.773 -1.180 1.00 52.75 95 VAL A CA 1
ATOM 632 C C . VAL A 1 95 ? -8.491 -7.898 -1.689 1.00 52.75 95 VAL A C 1
ATOM 634 O O . VAL A 1 95 ? -7.63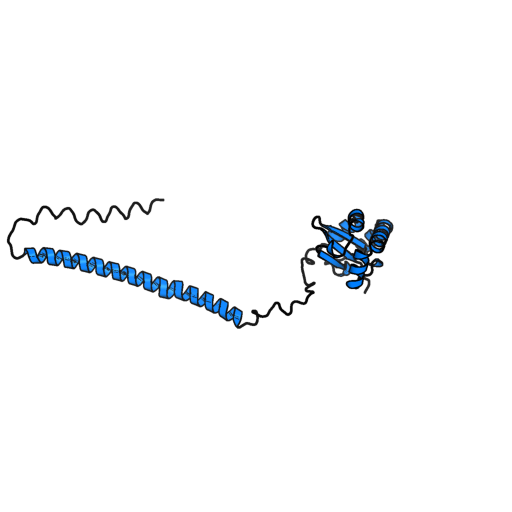9 -8.408 -0.968 1.00 52.75 95 VAL A O 1
ATOM 637 N N . GLY A 1 96 ? -8.696 -8.357 -2.926 1.00 46.34 96 GLY A N 1
ATOM 638 C CA . GLY A 1 96 ? -7.890 -9.350 -3.608 1.00 46.34 96 GLY A CA 1
ATOM 639 C C . GLY A 1 96 ? -6.793 -8.676 -4.417 1.00 46.34 96 GLY A C 1
ATOM 640 O O . GLY A 1 96 ? -6.980 -8.265 -5.555 1.00 46.34 96 GLY A O 1
ATOM 641 N N . ASN A 1 97 ? -5.593 -8.655 -3.844 1.00 47.25 97 ASN A N 1
ATOM 642 C CA . ASN A 1 97 ? -4.343 -8.562 -4.599 1.00 47.25 97 ASN A CA 1
ATOM 643 C C . ASN A 1 97 ? -4.061 -7.243 -5.347 1.00 47.25 97 ASN A C 1
ATOM 645 O O . ASN A 1 97 ? -3.398 -7.252 -6.385 1.00 47.25 97 ASN A O 1
ATOM 649 N N . GLY A 1 98 ? -4.398 -6.100 -4.752 1.00 44.31 98 GLY A N 1
ATOM 650 C CA . GLY A 1 98 ? -3.541 -4.923 -4.909 1.00 44.31 98 GLY A CA 1
ATOM 651 C C . GLY A 1 98 ? -2.213 -5.176 -4.186 1.00 44.31 98 GLY A C 1
ATOM 652 O O . GLY A 1 98 ? -2.128 -4.982 -2.981 1.00 44.31 98 GLY A O 1
ATOM 653 N N . ASP A 1 99 ? -1.214 -5.719 -4.883 1.00 47.22 99 ASP A N 1
ATOM 654 C CA . ASP A 1 99 ? 0.203 -5.751 -4.473 1.00 47.22 99 ASP A CA 1
ATOM 655 C C . ASP A 1 99 ? 0.573 -6.266 -3.056 1.00 47.22 99 ASP A C 1
ATOM 657 O O . ASP A 1 99 ? 1.695 -6.055 -2.600 1.00 47.22 99 ASP A O 1
ATOM 661 N N . ILE A 1 100 ? -0.258 -7.074 -2.380 1.00 51.09 100 ILE A N 1
ATOM 662 C CA . ILE A 1 100 ? 0.199 -7.824 -1.181 1.00 51.09 100 ILE A CA 1
ATOM 663 C C . ILE A 1 100 ? 1.365 -8.768 -1.548 1.00 51.09 100 ILE A C 1
ATOM 665 O O . ILE A 1 100 ? 2.244 -9.055 -0.737 1.00 51.09 100 ILE A O 1
ATOM 669 N N . GLY A 1 101 ? 1.433 -9.196 -2.814 1.00 45.41 101 GLY A N 1
ATOM 670 C CA . GLY A 1 101 ? 2.455 -10.104 -3.342 1.00 45.41 101 GLY A CA 1
ATOM 671 C C . GLY A 1 101 ? 3.899 -9.584 -3.319 1.00 45.41 101 GLY A C 1
ATOM 672 O O . GLY A 1 101 ? 4.793 -10.336 -3.705 1.00 45.41 101 GLY A O 1
ATOM 673 N N . ASN A 1 102 ? 4.146 -8.345 -2.878 1.00 51.09 102 ASN A N 1
ATOM 674 C CA . ASN A 1 102 ? 5.497 -7.796 -2.725 1.00 51.09 102 ASN A CA 1
ATOM 675 C C . ASN A 1 102 ? 5.772 -7.156 -1.348 1.00 51.09 102 ASN A C 1
ATOM 677 O O . ASN A 1 102 ? 6.803 -6.502 -1.166 1.00 51.09 102 ASN A O 1
ATOM 681 N N . LEU A 1 103 ? 4.897 -7.348 -0.358 1.00 61.31 103 LEU A N 1
ATOM 682 C CA . LEU A 1 103 ? 5.238 -7.020 1.025 1.00 61.31 103 LEU A CA 1
ATOM 683 C C . LEU A 1 103 ? 6.243 -8.059 1.531 1.00 61.31 103 LEU A C 1
ATOM 685 O O . LEU A 1 103 ? 5.892 -9.133 2.002 1.00 61.31 103 LEU A O 1
ATOM 689 N N . ASP A 1 104 ? 7.526 -7.756 1.364 1.00 75.31 104 ASP A N 1
ATOM 690 C CA . ASP A 1 104 ? 8.612 -8.527 1.959 1.00 75.31 104 ASP A CA 1
ATOM 691 C C . ASP A 1 104 ? 8.540 -8.366 3.484 1.00 75.31 104 ASP A C 1
ATOM 693 O O . ASP A 1 104 ? 8.546 -7.241 3.994 1.00 75.31 104 ASP A O 1
ATOM 697 N N . PHE A 1 105 ? 8.511 -9.481 4.221 1.00 80.31 105 PHE A N 1
ATOM 698 C CA . PHE A 1 105 ? 8.611 -9.486 5.682 1.00 80.31 105 PHE A CA 1
ATOM 699 C C . PHE A 1 105 ? 9.802 -8.641 6.174 1.00 80.31 105 PHE A C 1
ATOM 701 O O . PHE A 1 105 ? 9.725 -8.003 7.221 1.00 80.31 105 PHE A O 1
ATOM 708 N N . SER A 1 106 ? 10.873 -8.542 5.380 1.00 81.19 106 SER A N 1
ATOM 709 C CA . SER A 1 106 ? 12.021 -7.667 5.644 1.00 81.19 106 SER A CA 1
ATOM 710 C C . SER A 1 106 ? 11.650 -6.181 5.701 1.00 81.19 106 SER A C 1
ATOM 712 O O . SER A 1 106 ? 12.171 -5.453 6.545 1.00 81.19 106 SER A O 1
ATOM 714 N N . ASN A 1 107 ? 10.742 -5.718 4.838 1.00 77.50 107 ASN A N 1
ATOM 715 C CA . ASN A 1 107 ? 10.265 -4.334 4.837 1.00 77.50 107 ASN A CA 1
ATOM 716 C C . ASN A 1 107 ? 9.369 -4.068 6.050 1.00 77.50 107 ASN A C 1
ATOM 718 O O . ASN A 1 107 ? 9.544 -3.053 6.721 1.00 77.50 107 ASN A O 1
ATOM 722 N N . VAL A 1 108 ? 8.481 -5.011 6.384 1.00 81.38 108 VAL A N 1
ATOM 723 C CA . VAL A 1 108 ? 7.643 -4.944 7.594 1.00 81.38 108 VAL A CA 1
ATOM 724 C C . VAL A 1 108 ? 8.522 -4.850 8.841 1.00 81.38 108 VAL A C 1
ATOM 726 O O . VAL A 1 108 ? 8.373 -3.938 9.659 1.00 81.38 108 VAL A O 1
ATOM 729 N N . LEU A 1 109 ? 9.505 -5.746 8.948 1.00 84.44 109 LEU A N 1
ATOM 730 C CA . LEU A 1 109 ? 10.435 -5.771 10.064 1.00 84.44 109 LEU A CA 1
ATOM 731 C C . LEU A 1 109 ? 11.266 -4.489 10.115 1.00 84.44 109 LEU A C 1
ATOM 733 O O . LEU A 1 109 ? 11.466 -3.952 11.200 1.00 84.44 109 LEU A O 1
ATOM 737 N N . SER A 1 110 ? 11.711 -3.959 8.972 1.00 82.25 110 SER A N 1
ATOM 738 C CA . SER A 1 110 ? 12.439 -2.689 8.898 1.00 82.25 110 SER A CA 1
ATOM 739 C C . SER A 1 110 ? 11.611 -1.520 9.435 1.00 82.25 110 SER A C 1
ATOM 741 O O . SER A 1 110 ? 12.136 -0.722 10.209 1.00 82.25 110 SER A O 1
ATOM 743 N N . SER A 1 111 ? 10.328 -1.427 9.085 1.00 76.81 111 SER A N 1
ATOM 744 C CA . SER A 1 111 ? 9.437 -0.361 9.564 1.00 76.81 111 SER A CA 1
ATOM 745 C C . SER A 1 111 ? 9.218 -0.425 11.078 1.00 76.81 111 SER A C 1
ATOM 747 O O . SER A 1 111 ? 9.366 0.590 11.763 1.00 76.81 111 SER A O 1
ATOM 749 N N . ILE A 1 112 ? 8.976 -1.625 11.621 1.00 82.00 112 ILE A N 1
ATOM 750 C CA . ILE A 1 112 ? 8.864 -1.854 13.073 1.00 82.00 112 ILE A CA 1
ATOM 751 C C . ILE A 1 112 ? 10.190 -1.514 13.768 1.00 82.00 112 ILE A C 1
ATOM 753 O O . ILE A 1 112 ? 10.215 -0.790 14.762 1.00 82.00 112 ILE A O 1
ATOM 757 N N . SER A 1 113 ? 11.308 -2.001 13.220 1.00 81.38 113 SER A N 1
ATOM 758 C CA . SER A 1 113 ? 12.658 -1.832 13.779 1.00 81.38 113 SER A CA 1
ATOM 759 C C . SER A 1 113 ? 13.120 -0.382 13.789 1.00 81.38 113 SER A C 1
ATOM 761 O O . SER A 1 113 ? 13.830 0.035 14.701 1.00 81.38 113 SER A O 1
ATOM 763 N N . ALA A 1 114 ? 12.738 0.384 12.769 1.00 75.19 114 ALA A N 1
ATOM 764 C CA . ALA A 1 114 ? 13.037 1.804 12.683 1.00 75.19 114 ALA A CA 1
ATOM 765 C C . ALA A 1 114 ? 12.220 2.630 13.690 1.00 75.19 114 ALA A C 1
ATOM 767 O O . ALA A 1 114 ? 12.534 3.804 13.890 1.00 75.19 114 ALA A O 1
ATOM 768 N N . GLY A 1 115 ? 11.174 2.050 14.300 1.00 64.38 115 GLY A N 1
ATOM 769 C CA . GLY A 1 115 ? 10.217 2.779 15.132 1.00 64.38 115 GLY A CA 1
ATOM 770 C C . GLY A 1 115 ? 9.562 3.937 14.376 1.00 64.38 115 GLY A C 1
ATOM 771 O O . GLY A 1 115 ? 9.149 4.917 14.996 1.00 64.38 115 GLY A O 1
ATOM 772 N N . GLY A 1 116 ? 9.536 3.851 13.041 1.00 61.66 116 GLY A N 1
ATOM 773 C CA . GLY A 1 116 ? 9.101 4.889 12.113 1.00 61.66 116 GLY A CA 1
ATOM 774 C C . GLY A 1 116 ? 7.587 4.990 12.073 1.00 61.66 116 GLY A C 1
ATOM 775 O O . GLY A 1 116 ? 6.980 4.838 11.025 1.00 61.66 116 GLY A O 1
ATOM 776 N N . ASN A 1 117 ? 6.978 5.207 13.232 1.00 64.94 117 ASN A N 1
ATOM 777 C CA . ASN A 1 117 ? 5.551 5.414 13.347 1.00 64.94 117 ASN A CA 1
ATOM 778 C C . ASN A 1 117 ? 5.273 6.852 12.900 1.00 64.94 117 ASN A C 1
ATOM 780 O O . ASN A 1 117 ? 5.790 7.791 13.515 1.00 64.94 117 ASN A O 1
ATOM 784 N N . SER A 1 118 ? 4.467 7.042 11.849 1.00 66.50 118 SER A N 1
ATOM 785 C CA . SER A 1 118 ? 4.085 8.371 11.331 1.00 66.50 118 SER A CA 1
ATOM 786 C C . SER A 1 118 ? 3.092 9.096 12.261 1.00 66.50 118 SER A C 1
ATOM 788 O O . SER A 1 118 ? 2.052 9.603 11.855 1.00 66.50 118 SER A O 1
ATOM 790 N N . LEU A 1 119 ? 3.413 9.153 13.557 1.00 64.44 119 LEU A N 1
ATOM 791 C CA . LEU A 1 119 ? 2.608 9.728 14.641 1.00 64.44 119 LEU A CA 1
ATOM 792 C C . LEU A 1 119 ? 2.205 11.179 14.363 1.00 64.44 119 LEU A C 1
ATOM 794 O O . LEU A 1 119 ? 1.107 11.602 14.718 1.00 64.44 119 LEU A O 1
ATOM 798 N N . GLY A 1 120 ? 3.106 11.940 13.733 1.00 60.31 120 GLY A N 1
ATOM 799 C CA . GLY A 1 120 ? 2.854 13.326 13.346 1.00 60.31 120 GLY A CA 1
ATOM 800 C C . GLY A 1 120 ? 1.755 13.457 12.294 1.00 60.31 120 GLY A C 1
ATOM 801 O O . GLY A 1 120 ? 1.005 14.426 12.332 1.00 60.31 120 GLY A O 1
ATOM 802 N N . ASP A 1 121 ? 1.619 12.468 11.414 1.00 66.75 121 ASP A N 1
ATOM 803 C CA . ASP A 1 121 ? 0.599 12.465 10.370 1.00 66.75 121 ASP A CA 1
ATOM 804 C C . ASP A 1 121 ? -0.747 11.988 10.917 1.00 66.75 121 ASP A C 1
ATOM 806 O O . ASP A 1 121 ? -1.772 12.581 10.597 1.00 66.75 121 ASP A O 1
ATOM 810 N N . ILE A 1 122 ? -0.746 11.015 11.840 1.00 69.50 122 ILE A N 1
ATOM 811 C CA . ILE A 1 122 ? -1.958 10.554 12.545 1.00 69.50 122 ILE A CA 1
ATOM 812 C C . ILE A 1 122 ? -2.646 11.717 13.264 1.00 69.50 122 ILE A C 1
ATOM 814 O O . ILE A 1 122 ? -3.865 11.836 13.223 1.00 69.50 122 ILE A O 1
ATOM 818 N N . ALA A 1 123 ? -1.883 12.604 13.906 1.00 68.56 123 ALA A N 1
ATOM 819 C CA . ALA A 1 123 ? -2.448 13.763 14.598 1.00 68.56 123 ALA A CA 1
ATOM 820 C C . ALA A 1 123 ? -3.107 14.787 13.652 1.00 68.56 123 ALA A C 1
ATOM 822 O O . ALA A 1 123 ? -3.919 15.593 14.103 1.00 68.56 123 ALA A O 1
ATOM 823 N N . ASN A 1 124 ? -2.754 14.767 12.363 1.00 66.44 124 ASN A N 1
ATOM 824 C CA . ASN A 1 124 ? -3.270 15.694 11.357 1.00 66.44 124 ASN A CA 1
ATOM 825 C C . ASN A 1 124 ? -4.502 15.161 10.617 1.00 66.44 124 ASN A C 1
ATOM 827 O O . ASN A 1 124 ? -5.102 15.918 9.857 1.00 66.44 124 ASN A O 1
ATOM 831 N N . VAL A 1 125 ? -4.896 13.903 10.840 1.00 69.56 125 VAL A N 1
ATOM 832 C CA . VAL A 1 125 ? -6.124 13.353 10.263 1.00 69.56 125 VAL A CA 1
ATOM 833 C C . VAL A 1 125 ? -7.314 13.803 11.099 1.00 69.56 125 VAL A C 1
ATOM 835 O O . VAL A 1 125 ? -7.433 13.452 12.274 1.00 69.56 125 VAL A O 1
ATOM 838 N N . THR A 1 126 ? -8.189 14.597 10.491 1.00 68.06 126 THR A N 1
ATOM 839 C CA . THR A 1 126 ? -9.342 15.205 11.167 1.00 68.06 126 THR A CA 1
ATOM 840 C C . THR A 1 126 ? -10.675 14.609 10.736 1.00 68.06 126 THR A C 1
ATOM 842 O O . THR A 1 126 ? -11.634 14.668 11.507 1.00 68.06 126 THR A O 1
ATOM 845 N N . ASP A 1 127 ? -10.732 14.013 9.547 1.00 69.06 127 ASP A N 1
ATOM 846 C CA . ASP A 1 127 ? -11.912 13.353 8.993 1.00 69.06 127 ASP A CA 1
ATOM 847 C C . ASP A 1 127 ? -11.517 12.044 8.290 1.00 69.06 127 ASP A C 1
ATOM 849 O O . ASP A 1 127 ? -10.404 11.899 7.793 1.00 69.06 127 ASP A O 1
ATOM 853 N N . ALA A 1 128 ? -12.443 11.089 8.202 1.00 62.62 128 ALA A N 1
ATOM 854 C CA . ALA A 1 128 ? -12.238 9.845 7.464 1.00 62.62 128 ALA A CA 1
ATOM 855 C C . ALA A 1 128 ? -12.019 10.085 5.958 1.00 62.62 128 ALA A C 1
ATOM 857 O O . ALA A 1 128 ? -11.427 9.254 5.278 1.00 62.62 128 ALA A O 1
ATOM 858 N N . ALA A 1 129 ? -12.468 11.233 5.442 1.00 65.88 129 ALA A N 1
ATOM 859 C CA . ALA A 1 129 ? -12.199 11.671 4.075 1.00 65.88 129 ALA A CA 1
ATOM 860 C C . ALA A 1 129 ? -10.736 12.096 3.834 1.00 65.88 129 ALA A C 1
ATOM 862 O O . ALA A 1 129 ? -10.343 12.237 2.678 1.00 65.88 129 ALA A O 1
ATOM 863 N N . ASP A 1 130 ? -9.946 12.305 4.896 1.00 65.88 130 ASP A N 1
ATOM 864 C CA . ASP A 1 130 ? -8.515 12.616 4.786 1.00 65.88 130 ASP A CA 1
ATOM 865 C C . ASP A 1 130 ? -7.686 11.362 4.449 1.00 65.88 130 ASP A C 1
ATOM 867 O O . ASP A 1 130 ? -6.527 11.481 4.053 1.00 65.88 130 ASP A O 1
ATOM 871 N N . PHE A 1 131 ? -8.269 10.165 4.580 1.00 67.31 131 PHE A N 1
ATOM 872 C CA . PHE A 1 131 ? -7.639 8.927 4.143 1.00 67.31 131 PHE A CA 1
ATOM 873 C C . PHE A 1 131 ? -7.900 8.717 2.650 1.00 67.31 131 PHE A C 1
ATOM 875 O O . PHE A 1 131 ? -9.045 8.517 2.242 1.00 67.31 131 PHE A O 1
ATOM 882 N N . GLY A 1 132 ? -6.840 8.770 1.837 1.00 64.38 132 GLY A N 1
ATOM 883 C CA . GLY A 1 132 ? -6.937 8.482 0.404 1.00 64.38 132 GLY A CA 1
ATOM 884 C C . GLY A 1 132 ? -7.284 7.014 0.163 1.00 64.38 132 GLY A C 1
ATOM 885 O O . GLY A 1 132 ? -8.332 6.715 -0.397 1.00 64.38 132 GLY A O 1
ATOM 886 N N . ASP A 1 133 ? -6.429 6.126 0.671 1.00 72.81 133 ASP A N 1
ATOM 887 C CA . ASP A 1 133 ? -6.604 4.673 0.674 1.00 72.81 133 ASP A CA 1
ATOM 888 C C . ASP A 1 133 ? -6.031 4.107 1.977 1.00 72.81 133 ASP A C 1
ATOM 890 O O . ASP A 1 133 ? -4.930 4.494 2.381 1.00 72.81 133 ASP A O 1
ATOM 894 N N . VAL A 1 134 ? -6.758 3.196 2.634 1.00 73.31 134 VAL A N 1
ATOM 895 C CA . VAL A 1 134 ? -6.278 2.496 3.837 1.00 73.31 134 VAL A CA 1
ATOM 896 C C . VAL A 1 134 ? -6.188 1.006 3.573 1.00 73.31 134 VAL A C 1
ATOM 898 O O . VAL A 1 134 ? -7.190 0.356 3.279 1.00 73.31 134 VAL A O 1
ATOM 901 N N . GLN A 1 135 ? -4.985 0.465 3.724 1.00 79.88 135 GLN A N 1
ATOM 902 C CA . GLN A 1 135 ? -4.706 -0.957 3.612 1.00 79.88 135 GLN A CA 1
ATOM 903 C C . GLN A 1 135 ? -4.386 -1.530 4.992 1.00 79.88 135 GLN A C 1
ATOM 905 O O . GLN A 1 135 ? -3.569 -0.977 5.725 1.00 79.88 135 GLN A O 1
ATOM 910 N N . VAL A 1 136 ? -5.005 -2.657 5.337 1.00 79.94 136 VAL A N 1
ATOM 911 C CA . VAL A 1 136 ? -4.687 -3.415 6.552 1.00 79.94 136 VAL A CA 1
ATOM 912 C C . VAL A 1 136 ? -4.021 -4.720 6.142 1.00 79.94 136 VAL A C 1
ATOM 914 O O . VAL A 1 136 ? -4.525 -5.425 5.269 1.00 79.94 136 VAL A O 1
ATOM 917 N N . VAL A 1 137 ? -2.880 -5.020 6.754 1.00 81.81 137 VAL A N 1
ATOM 918 C CA . VAL A 1 137 ? -2.069 -6.202 6.464 1.00 81.81 137 VAL A CA 1
ATOM 919 C C . VAL A 1 137 ? -1.833 -6.965 7.758 1.00 81.81 137 VAL A C 1
ATOM 921 O O . VAL A 1 137 ? -1.150 -6.460 8.651 1.00 81.81 137 VAL A O 1
ATOM 924 N N . ASP A 1 138 ? -2.336 -8.196 7.834 1.00 85.06 138 ASP A N 1
ATOM 925 C CA . ASP A 1 138 ? -1.916 -9.123 8.880 1.00 85.06 138 ASP A CA 1
ATOM 926 C C . ASP A 1 138 ? -0.512 -9.642 8.561 1.00 85.06 138 ASP A C 1
ATOM 928 O O . ASP A 1 138 ? -0.252 -10.209 7.496 1.00 85.06 138 ASP A O 1
ATOM 932 N N . VAL A 1 139 ? 0.424 -9.431 9.483 1.00 82.81 139 VAL A N 1
ATOM 933 C CA . VAL A 1 139 ? 1.809 -9.864 9.302 1.00 82.81 139 VAL A CA 1
ATOM 934 C C . VAL A 1 139 ? 1.923 -11.393 9.299 1.00 82.81 139 VAL A C 1
ATOM 936 O O . VAL A 1 139 ? 2.856 -11.918 8.687 1.00 82.81 139 VAL A O 1
ATOM 939 N N . ALA A 1 140 ? 0.973 -12.117 9.901 1.00 79.75 140 ALA A N 1
ATOM 940 C CA . ALA A 1 140 ? 0.921 -13.577 9.832 1.00 79.75 140 ALA A CA 1
ATOM 941 C C . ALA A 1 140 ? 0.669 -14.102 8.403 1.00 79.75 140 ALA A C 1
ATOM 943 O O . ALA A 1 140 ? 1.157 -15.180 8.054 1.00 79.75 140 ALA A O 1
ATOM 944 N N . ASP A 1 141 ? -0.015 -13.321 7.561 1.00 79.94 141 ASP A N 1
ATOM 945 C CA . ASP A 1 141 ? -0.335 -13.676 6.172 1.00 79.94 141 ASP A CA 1
ATOM 946 C C . ASP A 1 141 ? 0.799 -13.347 5.183 1.00 79.94 141 ASP A C 1
ATOM 948 O O . ASP A 1 141 ? 0.738 -13.688 3.996 1.00 79.94 141 ASP A O 1
ATOM 952 N N . VAL A 1 142 ? 1.872 -12.704 5.653 1.00 77.44 142 VAL A N 1
ATOM 953 C CA . VAL A 1 142 ? 3.007 -12.305 4.815 1.00 77.44 142 VAL A CA 1
ATOM 954 C C . VAL A 1 142 ? 3.876 -13.515 4.450 1.00 77.44 142 VAL A C 1
ATOM 956 O O . VAL A 1 142 ? 4.244 -14.350 5.279 1.00 77.44 142 VAL A O 1
ATOM 959 N N . ALA A 1 143 ? 4.272 -13.599 3.177 1.00 66.88 143 ALA A N 1
ATOM 960 C CA . ALA A 1 143 ? 5.144 -14.665 2.695 1.00 66.88 143 ALA A CA 1
ATOM 961 C C . ALA A 1 143 ? 6.499 -14.679 3.437 1.00 66.88 143 ALA A C 1
ATOM 963 O O . ALA A 1 143 ? 7.156 -13.650 3.579 1.00 66.88 143 ALA A O 1
ATOM 964 N N . ASN A 1 144 ? 6.957 -15.872 3.840 1.00 76.00 144 ASN A N 1
ATOM 965 C CA . ASN A 1 144 ? 8.193 -16.091 4.614 1.00 76.00 144 ASN A CA 1
ATOM 966 C C . ASN A 1 144 ? 8.201 -15.461 6.023 1.00 76.00 144 ASN A C 1
ATOM 968 O O . ASN A 1 144 ? 9.261 -15.076 6.516 1.00 76.00 144 ASN A O 1
ATOM 972 N N . PHE A 1 145 ? 7.040 -15.389 6.673 1.00 81.56 145 PHE A N 1
ATOM 973 C CA . PHE A 1 145 ? 6.898 -14.944 8.058 1.00 81.56 145 PHE A CA 1
ATOM 974 C C . PHE A 1 145 ? 7.851 -15.665 9.036 1.00 81.56 145 PHE A C 1
ATOM 976 O O . PHE A 1 145 ? 7.826 -16.894 9.160 1.00 81.56 145 PHE A O 1
ATOM 983 N N . ASP A 1 146 ? 8.665 -14.894 9.769 1.00 87.38 146 ASP A N 1
ATOM 984 C CA . ASP A 1 146 ? 9.478 -15.379 10.893 1.00 87.38 146 ASP A CA 1
ATOM 985 C C . ASP A 1 146 ? 8.941 -14.811 12.214 1.00 87.38 146 ASP A C 1
ATOM 987 O O . ASP A 1 146 ? 9.249 -13.686 12.617 1.00 87.38 146 ASP A O 1
ATOM 991 N N . ALA A 1 147 ? 8.156 -15.630 12.917 1.00 86.06 147 ALA A N 1
ATOM 992 C CA . ALA A 1 147 ? 7.536 -15.269 14.188 1.00 86.06 147 ALA A CA 1
ATOM 993 C C . ALA A 1 147 ? 8.549 -14.863 15.273 1.00 86.06 147 ALA A C 1
ATOM 995 O O . ALA A 1 147 ? 8.238 -14.023 16.117 1.00 86.06 147 ALA A O 1
ATOM 996 N N . ASN A 1 148 ? 9.757 -15.441 15.269 1.00 89.12 148 ASN A N 1
ATOM 997 C CA . ASN A 1 148 ? 10.768 -15.116 16.276 1.00 89.12 148 ASN A CA 1
ATOM 998 C C . ASN A 1 148 ? 11.375 -13.745 15.993 1.00 89.12 148 ASN A C 1
ATOM 1000 O O . ASN A 1 148 ? 11.474 -12.924 16.901 1.00 89.12 148 ASN A O 1
ATOM 1004 N N . ALA A 1 149 ? 11.722 -13.482 14.730 1.00 88.75 149 ALA A N 1
ATOM 1005 C CA . ALA A 1 149 ? 12.236 -12.183 14.313 1.00 88.75 149 ALA A CA 1
ATOM 1006 C C . ALA A 1 149 ? 11.206 -11.070 14.553 1.00 88.75 149 ALA A C 1
ATOM 1008 O O . ALA A 1 149 ? 11.567 -10.005 15.059 1.00 88.75 149 ALA A O 1
ATOM 1009 N N . LEU A 1 150 ? 9.924 -11.332 14.263 1.00 88.62 150 LEU A N 1
ATOM 1010 C CA . LEU A 1 150 ? 8.849 -10.396 14.581 1.00 88.62 150 LEU A CA 1
ATOM 1011 C C . LEU A 1 150 ? 8.780 -10.149 16.090 1.00 88.62 150 LEU A C 1
ATOM 1013 O O . LEU A 1 150 ? 8.841 -9.002 16.520 1.00 88.62 150 LEU A O 1
ATOM 1017 N N . ASN A 1 151 ? 8.689 -11.203 16.902 1.00 89.19 151 ASN A N 1
ATOM 1018 C CA . ASN A 1 151 ? 8.574 -11.067 18.351 1.00 89.19 151 ASN A CA 1
ATOM 1019 C C . ASN A 1 151 ? 9.772 -10.314 18.961 1.00 89.19 151 ASN A C 1
ATOM 1021 O O . ASN A 1 151 ? 9.589 -9.487 19.853 1.00 89.19 151 ASN A O 1
ATOM 1025 N N . ASP A 1 152 ? 10.989 -10.534 18.464 1.00 88.94 152 ASP A N 1
ATOM 1026 C CA . ASP A 1 152 ? 12.172 -9.782 18.892 1.00 88.94 152 ASP A CA 1
ATOM 1027 C C . ASP A 1 152 ? 12.059 -8.290 18.539 1.00 88.94 152 ASP A C 1
ATOM 1029 O O . ASP A 1 152 ? 12.335 -7.433 19.384 1.00 88.94 152 ASP A O 1
ATOM 1033 N N . ALA A 1 153 ? 11.597 -7.957 17.330 1.00 88.31 153 ALA A N 1
ATOM 1034 C CA . ALA A 1 153 ? 11.387 -6.571 16.915 1.00 88.31 153 ALA A CA 1
ATOM 1035 C C . ALA A 1 153 ? 10.256 -5.881 17.694 1.00 88.31 153 ALA A C 1
ATOM 1037 O O . ALA A 1 153 ? 10.419 -4.723 18.093 1.00 88.31 153 ALA A O 1
ATOM 1038 N N . LEU A 1 154 ? 9.151 -6.588 17.959 1.00 89.75 154 LEU A N 1
ATOM 1039 C CA . LEU A 1 154 ? 8.034 -6.097 18.771 1.00 89.75 154 LEU A CA 1
ATOM 1040 C C . LEU A 1 154 ? 8.483 -5.820 20.207 1.00 89.75 154 LEU A C 1
ATOM 1042 O O . LEU A 1 154 ? 8.259 -4.729 20.726 1.00 89.75 154 LEU A O 1
ATOM 1046 N N . ASN A 1 155 ? 9.190 -6.764 20.834 1.00 88.62 155 ASN A N 1
ATOM 1047 C CA . ASN A 1 155 ? 9.717 -6.579 22.186 1.00 88.62 155 ASN A CA 1
ATOM 1048 C C . ASN A 1 155 ? 10.754 -5.448 22.245 1.00 88.62 155 ASN A C 1
ATOM 1050 O O . ASN A 1 155 ? 10.763 -4.668 23.198 1.00 88.62 155 ASN A O 1
ATOM 1054 N N . GLY A 1 156 ? 11.597 -5.319 21.215 1.00 88.56 156 GLY A N 1
ATOM 1055 C CA . GLY A 1 156 ? 12.568 -4.232 21.093 1.00 88.56 156 GLY A CA 1
ATOM 1056 C C . GLY A 1 156 ? 11.933 -2.844 20.944 1.00 88.56 156 GLY A C 1
ATOM 1057 O O . GLY A 1 156 ? 12.521 -1.861 21.391 1.00 88.56 156 GLY A O 1
ATOM 1058 N N . ASN A 1 157 ? 10.725 -2.763 20.375 1.00 88.19 157 ASN A N 1
ATOM 1059 C CA . ASN A 1 157 ? 10.021 -1.510 20.079 1.00 88.19 157 ASN A CA 1
ATOM 1060 C C . ASN A 1 157 ? 8.723 -1.312 20.873 1.00 88.19 157 ASN A C 1
ATOM 1062 O O . ASN A 1 157 ? 7.956 -0.401 20.563 1.00 88.19 157 ASN A O 1
ATOM 1066 N N . ALA A 1 158 ? 8.492 -2.097 21.928 1.00 87.56 158 ALA A N 1
ATOM 1067 C CA . ALA A 1 158 ? 7.232 -2.113 22.674 1.00 87.56 158 ALA A CA 1
ATOM 1068 C C . ALA A 1 158 ? 6.755 -0.711 23.103 1.00 87.56 158 ALA A C 1
ATOM 1070 O O . ALA A 1 158 ? 5.583 -0.381 22.950 1.00 87.56 158 ALA A O 1
ATOM 1071 N N . SER A 1 159 ? 7.666 0.160 23.558 1.00 88.31 159 SER A N 1
ATOM 1072 C CA . SER A 1 159 ? 7.315 1.535 23.951 1.00 88.31 159 SER A CA 1
ATOM 1073 C C . SER A 1 159 ? 6.829 2.397 22.780 1.00 88.31 159 SER A C 1
ATOM 1075 O O . SER A 1 159 ? 5.950 3.234 22.972 1.00 88.31 159 SER A O 1
ATOM 1077 N N . ASN A 1 160 ? 7.403 2.225 21.586 1.00 88.94 160 ASN A N 1
ATOM 1078 C CA . ASN A 1 160 ? 7.010 2.977 20.392 1.00 88.94 160 ASN A CA 1
ATOM 1079 C C . ASN A 1 160 ? 5.667 2.478 19.854 1.00 88.94 160 ASN A C 1
ATOM 1081 O O . ASN A 1 160 ? 4.858 3.282 19.397 1.00 88.94 160 ASN A O 1
ATOM 1085 N N . ILE A 1 161 ? 5.429 1.166 19.938 1.00 89.62 161 ILE A N 1
ATOM 1086 C CA . ILE A 1 161 ? 4.166 0.535 19.545 1.00 89.62 161 ILE A CA 1
ATOM 1087 C C . ILE A 1 161 ? 3.045 1.012 20.466 1.00 89.62 161 ILE A C 1
ATOM 1089 O O . ILE A 1 161 ? 2.025 1.483 19.982 1.00 89.62 161 ILE A O 1
ATOM 1093 N N . SER A 1 162 ? 3.258 1.017 21.783 1.00 90.56 162 SER A N 1
ATOM 1094 C CA . SER A 1 162 ? 2.272 1.559 22.725 1.00 90.56 162 SER A CA 1
ATOM 1095 C C . SER A 1 162 ? 1.955 3.035 22.461 1.00 90.56 162 SER A C 1
ATOM 1097 O O . SER A 1 162 ? 0.789 3.415 22.478 1.00 90.56 162 SER A O 1
ATOM 1099 N N . ALA A 1 163 ? 2.961 3.862 22.153 1.00 89.12 163 ALA A N 1
ATOM 1100 C CA . ALA A 1 163 ? 2.736 5.263 21.785 1.00 89.12 163 ALA A CA 1
ATOM 1101 C C . ALA A 1 163 ? 1.951 5.413 20.465 1.00 89.12 163 ALA A C 1
ATOM 1103 O O . ALA A 1 163 ? 1.124 6.315 20.343 1.00 89.12 163 ALA A O 1
ATOM 1104 N N . LEU A 1 164 ? 2.178 4.526 19.490 1.00 90.19 164 LEU A N 1
ATOM 1105 C CA . LEU A 1 164 ? 1.388 4.451 18.257 1.00 90.19 164 LEU A CA 1
ATOM 1106 C C . LEU A 1 164 ? -0.064 4.077 18.538 1.00 90.19 164 LEU A C 1
ATOM 1108 O O . LEU A 1 164 ? -0.964 4.785 18.098 1.00 90.19 164 LEU A O 1
ATOM 1112 N N . GLN A 1 165 ? -0.292 3.008 19.293 1.00 92.25 165 GLN A N 1
ATOM 1113 C CA . GLN A 1 165 ? -1.631 2.547 19.651 1.00 92.25 165 GLN A CA 1
ATOM 1114 C C . GLN A 1 165 ? -2.404 3.619 20.434 1.00 92.25 165 GLN A C 1
ATOM 1116 O O . GLN A 1 165 ? -3.592 3.831 20.191 1.00 92.25 165 GLN A O 1
ATOM 1121 N N . GLU A 1 166 ? -1.729 4.354 21.323 1.00 91.94 166 GLU A N 1
ATOM 1122 C CA . GLU A 1 166 ? -2.314 5.492 22.039 1.00 91.94 166 GLU A CA 1
ATOM 1123 C C . GLU A 1 166 ? -2.656 6.650 21.090 1.00 91.94 166 GLU A C 1
ATOM 1125 O O . GLU A 1 166 ? -3.751 7.206 21.176 1.00 91.94 166 GLU A O 1
ATOM 1130 N N . ALA A 1 167 ? -1.770 6.984 20.146 1.00 89.81 167 ALA A N 1
ATOM 1131 C CA . ALA A 1 167 ? -2.027 8.024 19.151 1.00 89.81 167 ALA A CA 1
ATOM 1132 C C . ALA A 1 167 ? -3.211 7.676 18.234 1.00 89.81 167 ALA A C 1
ATOM 1134 O O . ALA A 1 167 ? -4.047 8.538 17.968 1.00 89.81 167 ALA A O 1
ATOM 1135 N N . ILE A 1 168 ? -3.315 6.416 17.799 1.00 89.44 168 ILE A N 1
ATOM 1136 C CA . ILE A 1 168 ? -4.447 5.911 17.010 1.00 89.44 168 ILE A CA 1
ATOM 1137 C C . ILE A 1 168 ? -5.735 5.972 17.835 1.00 89.44 168 ILE A C 1
ATOM 1139 O O . ILE A 1 168 ? -6.727 6.520 17.369 1.00 89.44 168 ILE A O 1
ATOM 1143 N N . SER A 1 169 ? -5.713 5.484 19.079 1.00 90.00 169 SER A N 1
ATOM 1144 C CA . SER A 1 169 ? -6.877 5.518 19.979 1.00 90.00 169 SER A CA 1
ATOM 1145 C C . SER A 1 169 ? -7.336 6.948 20.291 1.00 90.00 169 SER A C 1
ATOM 1147 O O . SER A 1 169 ? -8.519 7.196 20.519 1.00 90.00 169 SER A O 1
ATOM 1149 N N . GLY A 1 170 ? -6.398 7.899 20.313 1.00 88.62 170 GLY A N 1
ATOM 1150 C CA . GLY A 1 170 ? -6.672 9.325 20.467 1.00 88.62 170 GLY A CA 1
ATOM 1151 C C . GLY A 1 170 ? -7.254 9.990 19.214 1.00 88.62 170 GLY A C 1
ATOM 1152 O O . GLY A 1 170 ? -7.827 11.074 19.329 1.00 88.62 170 GLY A O 1
ATOM 1153 N N . ASN A 1 171 ? -7.140 9.359 18.041 1.00 88.81 171 ASN A N 1
ATOM 1154 C CA . ASN A 1 171 ? -7.730 9.825 16.791 1.00 88.81 171 ASN A CA 1
ATOM 1155 C C . ASN A 1 171 ? -9.056 9.095 16.522 1.00 88.81 171 ASN A C 1
ATOM 1157 O O . ASN A 1 171 ? -9.079 7.954 16.063 1.00 88.81 171 ASN A O 1
ATOM 1161 N N . SER A 1 172 ? -10.180 9.775 16.766 1.00 88.50 172 SER A N 1
ATOM 1162 C CA . SER A 1 172 ? -11.510 9.176 16.600 1.00 88.50 172 SER A CA 1
ATOM 1163 C C . SER A 1 172 ? -11.805 8.737 15.165 1.00 88.50 172 SER A C 1
ATOM 1165 O O . SER A 1 172 ? -12.412 7.691 14.984 1.00 88.50 172 SER A O 1
ATOM 1167 N N . ALA A 1 173 ? -11.359 9.487 14.152 1.00 86.50 173 ALA A N 1
ATOM 1168 C CA . ALA A 1 173 ? -11.617 9.144 12.753 1.00 86.50 173 ALA A CA 1
ATOM 1169 C C . ALA A 1 173 ? -10.905 7.843 12.355 1.00 86.50 173 ALA A C 1
ATOM 1171 O O . ALA A 1 173 ? -11.509 6.966 11.739 1.00 86.50 173 ALA A O 1
ATOM 1172 N N . LEU A 1 174 ? -9.639 7.693 12.756 1.00 86.69 174 LEU A N 1
ATOM 1173 C CA . LEU A 1 174 ? -8.869 6.480 12.491 1.00 86.69 174 LEU A CA 1
ATOM 1174 C C . LEU A 1 174 ? -9.389 5.288 13.307 1.00 86.69 174 LEU A C 1
ATOM 1176 O O . LEU A 1 174 ? -9.512 4.187 12.779 1.00 86.69 174 LEU A O 1
ATOM 1180 N N . ASN A 1 175 ? -9.737 5.507 14.576 1.00 88.75 175 ASN A N 1
ATOM 1181 C CA . ASN A 1 175 ? -10.290 4.466 15.438 1.00 88.75 175 ASN A CA 1
ATOM 1182 C C . ASN A 1 175 ? -11.655 3.954 14.937 1.00 88.75 175 ASN A C 1
ATOM 1184 O O . ASN A 1 175 ? -11.902 2.747 14.939 1.00 88.75 175 ASN A O 1
ATOM 1188 N N . ASP A 1 176 ? -12.523 4.852 14.462 1.00 87.00 176 ASP A N 1
ATOM 1189 C CA . ASP A 1 176 ? -13.816 4.493 13.873 1.00 87.00 176 ASP A CA 1
ATOM 1190 C C . ASP A 1 176 ? -13.635 3.731 12.550 1.00 87.00 176 ASP A C 1
ATOM 1192 O O . ASP A 1 176 ? -14.354 2.760 12.292 1.00 87.00 176 ASP A O 1
ATOM 1196 N N . LEU A 1 177 ? -12.648 4.120 11.731 1.00 86.19 177 LEU A N 1
ATOM 1197 C CA . LEU A 1 177 ? -12.302 3.414 10.497 1.00 86.19 177 LEU A CA 1
ATOM 1198 C C . LEU A 1 177 ? -11.816 1.988 10.782 1.00 86.19 177 LEU A C 1
ATOM 1200 O O . LEU A 1 177 ? -12.317 1.041 10.175 1.00 86.19 177 LEU A O 1
ATOM 1204 N N . LEU A 1 178 ? -10.880 1.818 11.717 1.00 87.50 178 LEU A N 1
ATOM 1205 C CA . LEU A 1 178 ? -10.359 0.504 12.109 1.00 87.50 178 LEU A CA 1
ATOM 1206 C C . LEU A 1 178 ? -11.459 -0.387 12.691 1.00 87.50 178 LEU A C 1
ATOM 1208 O O . LEU A 1 178 ? -11.635 -1.522 12.249 1.00 87.50 178 LEU A O 1
ATOM 1212 N N . SER A 1 179 ? -12.280 0.166 13.587 1.00 86.81 179 SER A N 1
ATOM 1213 C CA . SER A 1 179 ? -13.423 -0.542 14.173 1.00 86.81 179 SER A CA 1
ATOM 1214 C C . SER A 1 179 ? -14.433 -0.980 13.108 1.00 86.81 179 SER A C 1
ATOM 1216 O O . SER A 1 179 ? -14.956 -2.093 13.165 1.00 86.81 179 SER A O 1
ATOM 1218 N N . SER A 1 180 ? -14.688 -0.135 12.102 1.00 85.88 180 SER A N 1
ATOM 1219 C CA . SER A 1 180 ? -15.573 -0.464 10.974 1.00 85.88 180 SER A CA 1
ATOM 1220 C C . SER A 1 180 ? -15.019 -1.590 10.096 1.00 85.88 180 SER A C 1
ATOM 1222 O O . SER A 1 180 ? -15.793 -2.311 9.470 1.00 85.88 180 SER A O 1
ATOM 1224 N N . ASN A 1 181 ? -13.697 -1.772 10.091 1.00 81.38 181 ASN A N 1
ATOM 1225 C CA . ASN A 1 181 ? -13.000 -2.855 9.401 1.00 81.38 181 ASN A CA 1
ATOM 1226 C C . ASN A 1 181 ? -12.710 -4.063 10.312 1.00 81.38 181 ASN A C 1
ATOM 1228 O O . ASN A 1 181 ? -11.996 -4.971 9.903 1.00 81.38 181 ASN A O 1
ATOM 1232 N N . SER A 1 182 ? -13.297 -4.117 11.515 1.00 86.88 182 SER A N 1
ATOM 1233 C CA . SER A 1 182 ? -13.085 -5.196 12.499 1.00 86.88 182 SER A CA 1
ATOM 1234 C C . SER A 1 182 ? -11.624 -5.374 12.933 1.00 86.88 182 SER A C 1
ATOM 1236 O O . SER A 1 182 ? -11.213 -6.479 13.267 1.00 86.88 182 SER A O 1
ATOM 1238 N N . VAL A 1 183 ? -10.852 -4.287 12.942 1.00 87.50 183 VAL A N 1
ATOM 1239 C CA . VAL A 1 183 ? -9.459 -4.269 13.398 1.00 87.50 183 VAL A CA 1
ATOM 1240 C C . VAL A 1 183 ? -9.395 -3.675 14.800 1.00 87.50 183 VAL A C 1
ATOM 1242 O O . VAL A 1 183 ? -9.878 -2.562 15.020 1.00 87.50 183 VAL A O 1
ATOM 1245 N N . ASP A 1 184 ? -8.779 -4.389 15.741 1.00 90.25 184 ASP A N 1
ATOM 1246 C CA . ASP A 1 184 ? -8.499 -3.858 17.074 1.00 90.25 184 ASP A CA 1
ATOM 1247 C C . ASP A 1 184 ? -7.208 -3.022 17.044 1.00 90.25 184 ASP A C 1
ATOM 1249 O O . ASP A 1 184 ? -6.185 -3.423 16.488 1.00 90.25 184 ASP A O 1
ATOM 1253 N N . VAL A 1 185 ? -7.229 -1.839 17.665 1.00 90.38 185 VAL A N 1
ATOM 1254 C CA . VAL A 1 185 ? -6.040 -0.977 17.768 1.00 90.38 185 VAL A CA 1
ATOM 1255 C C . VAL A 1 185 ? -4.910 -1.678 18.529 1.00 90.38 185 VAL A C 1
ATOM 1257 O O . VAL A 1 185 ? -3.739 -1.423 18.256 1.00 90.38 185 VAL A O 1
ATOM 1260 N N . SER A 1 186 ? -5.236 -2.581 19.457 1.00 91.75 186 SER A N 1
ATOM 1261 C CA . SER A 1 186 ? -4.244 -3.371 20.191 1.00 91.75 186 SER A CA 1
ATOM 1262 C C . SER A 1 186 ? -3.470 -4.358 19.313 1.00 91.75 186 SER A C 1
ATOM 1264 O O . SER A 1 186 ? -2.337 -4.700 19.667 1.00 91.75 186 SER A O 1
ATOM 1266 N N . ASP A 1 187 ? -4.010 -4.723 18.148 1.00 90.81 187 ASP A N 1
ATOM 1267 C CA . ASP A 1 187 ? -3.335 -5.584 17.176 1.00 90.81 187 ASP A CA 1
ATOM 1268 C C . ASP A 1 187 ? -2.400 -4.794 16.254 1.00 90.81 187 ASP A C 1
ATOM 1270 O O . ASP A 1 187 ? -1.556 -5.390 15.586 1.00 90.81 187 ASP A O 1
ATOM 1274 N N . VAL A 1 188 ? -2.494 -3.459 16.218 1.00 89.44 188 VAL A N 1
ATOM 1275 C CA . VAL A 1 188 ? -1.646 -2.612 15.366 1.00 89.44 188 VAL A CA 1
ATOM 1276 C C . VAL A 1 188 ? -0.219 -2.570 15.904 1.00 89.44 188 VAL A C 1
ATOM 1278 O O . VAL A 1 188 ? 0.026 -2.156 17.039 1.00 89.44 188 VAL A O 1
ATOM 1281 N N . ILE A 1 189 ? 0.739 -2.940 15.056 1.00 88.81 189 ILE A N 1
ATOM 1282 C CA . ILE A 1 189 ? 2.164 -3.032 15.406 1.00 88.81 189 ILE A C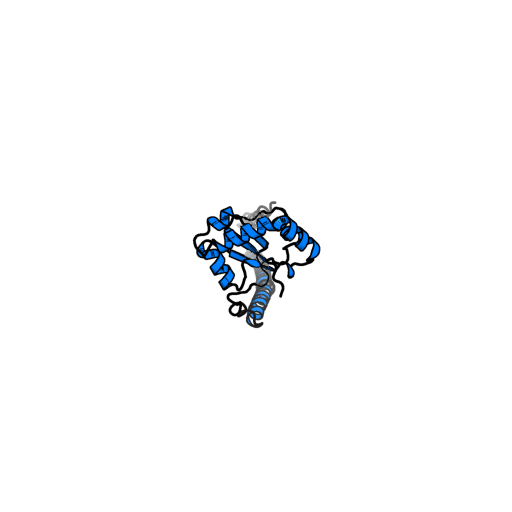A 1
ATOM 1283 C C . ILE A 1 189 ? 3.057 -2.089 14.599 1.00 88.81 189 ILE A C 1
ATOM 1285 O O . ILE A 1 189 ? 4.161 -1.768 15.041 1.00 88.81 189 ILE A O 1
ATOM 1289 N N . ALA A 1 190 ? 2.590 -1.615 13.444 1.00 87.31 190 ALA A N 1
ATOM 1290 C CA . ALA A 1 190 ? 3.254 -0.576 12.667 1.00 87.31 190 ALA A CA 1
ATOM 1291 C C . ALA A 1 190 ? 2.262 0.162 11.766 1.00 87.31 190 ALA A C 1
ATOM 1293 O O . ALA A 1 190 ? 1.194 -0.348 11.429 1.00 87.31 190 ALA A O 1
ATOM 1294 N N . LEU A 1 191 ? 2.659 1.361 11.349 1.00 84.25 191 LEU A N 1
ATOM 1295 C CA . LEU A 1 191 ? 1.919 2.188 10.407 1.00 84.25 191 LEU A CA 1
ATOM 1296 C C . LEU A 1 191 ? 2.899 2.825 9.424 1.00 84.25 191 LEU A C 1
ATOM 1298 O O . LEU A 1 191 ? 3.895 3.413 9.843 1.00 84.25 191 LEU A O 1
ATOM 1302 N N . SER A 1 192 ? 2.596 2.723 8.134 1.00 82.38 192 SER A N 1
ATOM 1303 C CA . SER A 1 192 ? 3.272 3.450 7.063 1.00 82.38 192 SER A CA 1
ATOM 1304 C C . SER A 1 192 ? 2.298 4.454 6.474 1.00 82.38 192 SER A C 1
ATOM 1306 O O . SER A 1 192 ? 1.145 4.115 6.222 1.00 82.38 192 SER A O 1
ATOM 1308 N N . ASN A 1 193 ? 2.761 5.680 6.272 1.00 74.75 193 ASN A N 1
ATOM 1309 C CA . ASN A 1 193 ? 2.012 6.704 5.564 1.00 74.75 193 ASN A CA 1
ATOM 1310 C C . ASN A 1 193 ? 2.818 7.106 4.337 1.00 74.75 193 ASN A C 1
ATOM 1312 O O . ASN A 1 193 ? 3.964 7.551 4.463 1.00 74.75 193 ASN A O 1
ATOM 1316 N N . ASP A 1 194 ? 2.227 6.929 3.169 1.00 73.50 194 ASP A N 1
ATOM 1317 C CA . ASP A 1 194 ? 2.831 7.350 1.921 1.00 73.50 194 ASP A CA 1
ATOM 1318 C C . ASP A 1 194 ? 2.586 8.848 1.691 1.00 73.50 194 ASP A C 1
ATOM 1320 O O . ASP A 1 194 ? 1.717 9.486 2.287 1.00 73.50 194 ASP A O 1
ATOM 1324 N N . GLN A 1 195 ? 3.410 9.474 0.847 1.00 69.75 195 GLN A N 1
ATOM 1325 C CA . GLN A 1 195 ? 3.350 10.933 0.649 1.00 69.75 195 GLN A CA 1
ATOM 1326 C C . GLN A 1 195 ? 2.059 11.419 -0.025 1.00 69.75 195 GLN A C 1
ATOM 1328 O O . GLN A 1 195 ? 1.815 12.625 -0.087 1.00 69.75 195 GLN A O 1
ATOM 1333 N N . ASP A 1 196 ? 1.264 10.497 -0.552 1.00 63.78 196 ASP A N 1
ATOM 1334 C CA . ASP A 1 196 ? -0.050 10.734 -1.137 1.00 63.78 196 ASP A CA 1
ATOM 1335 C C . ASP A 1 196 ? -1.193 10.678 -0.108 1.00 63.78 196 ASP A C 1
ATOM 1337 O O . ASP A 1 196 ? -2.332 10.980 -0.465 1.00 63.78 196 ASP A O 1
ATOM 1341 N N . GLY A 1 197 ? -0.897 10.367 1.159 1.00 66.75 197 GLY A N 1
ATOM 1342 C CA . GLY A 1 197 ? -1.895 10.210 2.215 1.00 66.75 197 GLY A CA 1
ATOM 1343 C C . GLY A 1 197 ? -2.538 8.823 2.256 1.00 66.75 197 GLY A C 1
ATOM 1344 O O . GLY A 1 197 ? -3.571 8.663 2.911 1.00 66.75 197 GLY A O 1
ATOM 1345 N N . SER A 1 198 ? -1.970 7.829 1.561 1.00 75.75 198 SER A N 1
ATOM 1346 C CA . SER A 1 198 ? -2.337 6.429 1.760 1.00 75.75 198 SER A CA 1
ATOM 1347 C C . SER A 1 198 ? -1.709 5.882 3.041 1.00 75.75 198 SER A C 1
ATOM 1349 O O . SER A 1 198 ? -0.534 6.112 3.331 1.00 75.75 198 SER A O 1
ATOM 1351 N N . LEU A 1 199 ? -2.505 5.153 3.823 1.00 80.50 199 LEU A N 1
ATOM 1352 C CA . LEU A 1 199 ? -2.061 4.526 5.062 1.00 80.50 199 LEU A CA 1
ATOM 1353 C C . LEU A 1 199 ? -2.038 3.007 4.908 1.00 80.50 199 LEU A C 1
ATOM 1355 O O . LEU A 1 199 ? -3.052 2.389 4.592 1.00 80.50 199 LEU A O 1
ATOM 1359 N N . ILE A 1 200 ? -0.905 2.398 5.244 1.00 84.12 200 ILE A N 1
ATOM 1360 C CA . ILE A 1 200 ? -0.771 0.949 5.395 1.00 84.12 200 ILE A CA 1
ATOM 1361 C C . ILE A 1 200 ? -0.599 0.637 6.878 1.00 84.12 200 ILE A C 1
ATOM 1363 O O . ILE A 1 200 ? 0.328 1.121 7.534 1.00 84.12 200 ILE A O 1
ATOM 1367 N N . ILE A 1 201 ? -1.497 -0.179 7.411 1.00 86.00 201 ILE A N 1
ATOM 1368 C CA . ILE A 1 201 ? -1.571 -0.547 8.820 1.00 86.00 201 ILE A CA 1
ATOM 1369 C C . ILE A 1 201 ? -1.213 -2.022 8.937 1.00 86.00 201 ILE A C 1
ATOM 1371 O O . ILE A 1 201 ? -1.859 -2.876 8.335 1.00 86.00 201 ILE A O 1
ATOM 1375 N N . TYR A 1 202 ? -0.180 -2.314 9.720 1.00 87.81 202 TYR A N 1
ATOM 1376 C CA . TYR A 1 202 ? 0.278 -3.676 9.960 1.00 87.81 202 TYR A CA 1
ATOM 1377 C C . TYR A 1 202 ? -0.251 -4.162 11.301 1.00 87.81 202 TYR A C 1
ATOM 1379 O O . TYR A 1 202 ? -0.028 -3.507 12.327 1.00 87.81 202 TYR A O 1
ATOM 1387 N N . THR A 1 203 ? -0.911 -5.314 11.294 1.00 89.38 203 THR A N 1
ATOM 1388 C CA . THR A 1 203 ? -1.493 -5.932 12.485 1.00 89.38 203 THR A CA 1
ATOM 1389 C C . THR A 1 203 ? -0.857 -7.281 12.789 1.00 89.38 203 THR A C 1
ATOM 1391 O O . THR A 1 203 ? -0.272 -7.926 11.923 1.00 89.38 203 THR A O 1
ATOM 1394 N N . ASN A 1 204 ? -0.948 -7.701 14.045 1.00 86.44 204 ASN A N 1
ATOM 1395 C CA . ASN A 1 204 ? -0.579 -9.037 14.496 1.00 86.44 204 ASN A CA 1
ATOM 1396 C C . ASN A 1 204 ? -1.794 -9.663 15.180 1.00 86.44 204 ASN A C 1
ATOM 1398 O O . ASN A 1 204 ? -1.865 -9.673 16.411 1.00 86.44 204 ASN A O 1
ATOM 1402 N N . SER A 1 205 ? -2.744 -10.145 14.374 1.00 74.62 205 SER A N 1
ATOM 1403 C CA . SER A 1 205 ? -3.876 -10.911 14.892 1.00 74.62 205 SER A CA 1
ATOM 1404 C C . SER A 1 205 ? -3.395 -12.319 15.240 1.00 74.62 205 SER A C 1
ATOM 1406 O O . SER A 1 205 ? -2.652 -12.952 14.491 1.00 74.62 205 SER A O 1
ATOM 1408 N N . GLN A 1 206 ? -3.770 -12.810 16.417 1.00 57.00 206 GLN A N 1
ATOM 1409 C CA . GLN A 1 206 ? -3.575 -14.209 16.801 1.00 57.00 206 GLN A CA 1
ATOM 1410 C C . GLN A 1 206 ? -4.936 -14.904 16.699 1.00 57.00 206 GLN A C 1
ATOM 1412 O O . GLN A 1 206 ? -5.552 -15.184 17.728 1.00 57.00 206 GLN A O 1
ATOM 1417 N N . ASP A 1 207 ? -5.422 -15.122 15.476 1.00 51.44 207 ASP A N 1
ATOM 1418 C CA . ASP A 1 207 ? -6.598 -15.973 15.230 1.00 51.44 207 ASP A CA 1
ATOM 1419 C C . ASP A 1 207 ? -6.282 -17.473 15.416 1.00 51.44 207 ASP A C 1
ATOM 1421 O O . ASP A 1 207 ? -5.188 -17.936 15.006 1.00 51.44 207 ASP A O 1
#

Foldseek 3Di:
DDDVVPPPPPVVPPPPPCVVPPPDDPDPCVVVVVVVVVVVVVVVVVVVVVVVVVVVCCCVVPVVVVVVVVVVCVVVVCVVPPNVPPPVPPPVDCPDDPPLVPPDLVVVLVQLQVLVAVLVVLVVDQALVLAPAEAEAELVPRPPDDPVSVVVSCVVRVVSLVVNLVSQVVRPRNCVVCVVVVHDSVQFRHWDADPVRHIYTYGHDPD

Sequence (207 aa):
MNIQKILLSSVAVLGLSSGAAFAQSGDSTNTNVLGDTLNSVTGTVESTVDGVTGTVDNTLGTDVGDTLNNTVEGVTGATNSGDVGGDASGSVGDVGNGDIGNLDFSNVLSSISAGGNSLGDIANVTDAADFGDVQVVDVADVANFDANALNDALNGNASNISALQEAISGNSALNDLLSSNSVDVSDVIALSNDQDGSLIIYTNSQD

pLDDT: mean 70.81, std 16.35, range [40.09, 92.25]

Secondary structure (DSSP, 8-state):
--STTTSSSSSSSSSSSSTTS-SS---TTHHHHHHHHHHHHHHHHHHHHHHHHHHHHHIIIIIIHHHHHHHHHHHHHHHHTT-SSSSSSS-TT--S-SSGGG--HHHHHHHHHTT---HHHHTT--SGGG-S-EEEEEGGGSTT--HHHHHHHHHHHHHHHHHHHHHHHH-HHHHHHHHHTT--GGGEEEEEE-TTS-EEEEE----

Radius of gyration: 40.35 Å; chains: 1; bounding box: 37×32×122 Å